Protein AF-0000000084743894 (afdb_homodimer)

InterPro domains:
  IPR006913 CENP-V/GFA domain [PF04828] (3-112)
  IPR006913 CENP-V/GFA domain [PS51891] (3-138)
  IPR011057 Mss4-like superfamily [SSF51316] (1-158)

Radius of gyration: 18.59 Å; Cα contacts (8 Å, |Δi|>4): 883; chains: 2; bounding box: 43×55×46 Å

Solvent-accessible surface area (backbone atoms only — not comparable to full-atom values): 16018 Å² total; per-residue (Å²): 74,81,38,37,29,37,37,72,80,55,55,34,28,32,36,28,37,20,44,30,55,54,68,35,48,36,32,16,33,63,65,38,13,23,35,26,2,20,56,37,19,20,24,53,25,42,27,37,35,90,50,53,38,70,75,33,41,67,88,40,56,40,72,28,64,47,62,73,33,69,90,73,65,35,67,41,73,41,34,36,30,22,31,73,69,57,24,8,46,41,33,32,39,29,75,95,48,60,67,35,28,29,34,27,53,39,13,43,70,47,90,48,56,68,71,56,62,62,67,25,38,39,25,22,50,74,46,42,59,78,50,39,76,79,75,62,84,66,30,43,76,31,57,43,81,72,99,63,51,71,63,54,50,20,56,76,64,74,52,51,41,126,74,80,39,38,30,35,36,73,80,54,56,34,29,32,36,29,37,20,42,31,56,53,68,36,48,36,34,17,32,60,65,38,14,22,34,27,1,21,54,36,19,21,24,53,25,44,27,37,34,90,51,54,39,73,75,33,40,67,87,40,55,41,71,27,64,47,61,73,34,70,89,73,66,35,66,40,74,40,35,36,30,22,31,73,69,57,23,6,45,41,33,31,39,28,74,94,46,59,68,37,28,29,36,28,53,40,13,43,70,48,89,48,56,67,71,57,62,62,68,25,38,38,24,23,51,74,47,43,59,78,50,38,75,78,76,63,84,65,31,43,76,32,57,42,81,71,97,62,50,71,60,54,49,20,55,76,67,75,51,50,42,124

pLDDT: mean 94.97, std 5.88, range [68.19, 98.88]

Secondary structure (DSSP, 8-state):
-EEEEE-SSSS-EEEEE-SB----EEE-SHHHHHHHBTTS-EEB-BEEGGG-EEEE-GGGEEEEEEEEETTTTEEEEEEEEEETTT--EEEEEEGGGTTEEEEBGGGB-SPPPP--GGG-EEE-GGG--TTSPPPPTTSEE-SS--S--HHHHHHHTT----/-EEEEE-SSSS-EEEEE-SB----EEE-SHHHHHHHBTTS-EEB-BEEGGG-EEEE-GGGEEEEEEEEETTTTEEEEEEEEEETTT--EEEEEEGGGTTEEEEBGGGB-SPPPP--GGG-EEE-GGG--TTSPPPPTTSEE-SS--S--HHHHHHHTT----

Organism: Rhizopus delemar (strain RA 99-880 / ATCC MYA-4621 / FGSC 9543 / NRRL 43880) (NCBI:txid246409)

Structure (mmCIF, N/CA/C/O backbone):
data_AF-0000000084743894-model_v1
#
loop_
_entity.id
_entity.type
_entity.pdbx_description
1 polymer 'CENP-V/GFA domain-containing protein'
#
loop_
_atom_site.group_PDB
_atom_site.id
_atom_site.type_symbol
_atom_site.label_atom_id
_atom_site.label_alt_id
_atom_site.label_comp_id
_atom_site.label_asym_id
_atom_site.label_entity_id
_atom_site.label_seq_id
_atom_site.pdbx_PDB_ins_code
_atom_site.Cartn_x
_atom_site.Cartn_y
_atom_site.Cartn_z
_atom_site.occupancy
_atom_site.B_iso_or_equiv
_atom_site.auth_seq_id
_atom_site.auth_comp_id
_atom_site.auth_asym_id
_atom_site.auth_atom_id
_atom_site.pdbx_PDB_model_num
ATOM 1 N N . MET A 1 1 ? 5.469 23.203 6.688 1 95.69 1 MET A N 1
ATOM 2 C CA . MET A 1 1 ? 6.141 22.781 5.465 1 95.69 1 MET A CA 1
ATOM 3 C C . MET A 1 1 ? 5.129 22.5 4.359 1 95.69 1 MET A C 1
ATOM 5 O O . MET A 1 1 ? 4.074 21.906 4.613 1 95.69 1 MET A O 1
ATOM 9 N N . GLU A 1 2 ? 5.398 23.078 3.211 1 98.19 2 GLU A N 1
ATOM 10 C CA . GLU A 1 2 ? 4.52 22.75 2.094 1 98.19 2 GLU A CA 1
ATOM 11 C C . GLU A 1 2 ? 4.859 21.375 1.508 1 98.19 2 GLU A C 1
ATOM 13 O O . GLU A 1 2 ? 6.016 21.109 1.181 1 98.19 2 GLU A O 1
ATOM 18 N N . LEU A 1 3 ? 3.844 20.531 1.43 1 98.5 3 LEU A N 1
ATOM 19 C CA . LEU A 1 3 ? 3.963 19.219 0.804 1 98.5 3 LEU A CA 1
ATOM 20 C C . LEU A 1 3 ? 3.33 19.219 -0.583 1 98.5 3 LEU A C 1
ATOM 22 O O . LEU A 1 3 ? 2.246 19.781 -0.775 1 98.5 3 LEU A O 1
ATOM 26 N N . LYS A 1 4 ? 4.078 18.703 -1.472 1 98.81 4 LYS A N 1
ATOM 27 C CA . LYS A 1 4 ? 3.539 18.406 -2.795 1 98.81 4 LYS A CA 1
ATOM 28 C C . LYS A 1 4 ? 3.34 16.891 -2.973 1 98.81 4 LYS A C 1
ATOM 30 O O . LYS A 1 4 ? 4.164 16.094 -2.521 1 98.81 4 LYS A O 1
ATOM 35 N N . GLY A 1 5 ? 2.176 16.562 -3.564 1 98.38 5 GLY A N 1
ATOM 36 C CA . GLY A 1 5 ? 1.88 15.156 -3.803 1 98.38 5 GLY A CA 1
ATOM 37 C C . GLY A 1 5 ? 1.201 14.906 -5.137 1 98.38 5 GLY A C 1
ATOM 38 O O . GLY A 1 5 ? 0.754 15.844 -5.797 1 98.38 5 GLY A O 1
ATOM 39 N N . SER A 1 6 ? 1.192 13.656 -5.535 1 98.25 6 SER A N 1
ATOM 40 C CA . SER A 1 6 ? 0.559 13.258 -6.785 1 98.25 6 SER A CA 1
ATOM 41 C C . SER A 1 6 ? 0.264 11.766 -6.805 1 98.25 6 SER A C 1
ATOM 43 O O . SER A 1 6 ? 0.847 11 -6.031 1 98.25 6 SER A O 1
ATOM 45 N N . CYS A 1 7 ? -0.751 11.43 -7.652 1 97.62 7 CYS A N 1
ATOM 46 C CA . CYS A 1 7 ? -0.934 10.016 -7.969 1 97.62 7 CYS A CA 1
ATOM 47 C C . CYS A 1 7 ? 0.148 9.523 -8.922 1 97.62 7 CYS A C 1
ATOM 49 O O . CYS A 1 7 ? 1.035 10.289 -9.305 1 97.62 7 CYS A O 1
ATOM 51 N N . HIS A 1 8 ? 0.179 8.273 -9.219 1 95.62 8 HIS A N 1
ATOM 52 C CA . HIS A 1 8 ? 1.265 7.75 -10.047 1 95.62 8 HIS A CA 1
ATOM 53 C C . HIS A 1 8 ? 1.174 8.273 -11.477 1 95.62 8 HIS A C 1
ATOM 55 O O . HIS A 1 8 ? 2.193 8.609 -12.086 1 95.62 8 HIS A O 1
ATOM 61 N N . CYS A 1 9 ? -0.031 8.289 -12.109 1 95.88 9 CYS A N 1
ATOM 62 C CA . CYS A 1 9 ? -0.185 8.727 -13.492 1 95.88 9 CYS A CA 1
ATOM 63 C C . CYS A 1 9 ? -0.025 10.242 -13.602 1 95.88 9 CYS A C 1
ATOM 65 O O . CYS A 1 9 ? 0.053 10.773 -14.711 1 95.88 9 CYS A O 1
ATOM 67 N N . GLU A 1 10 ? -0.077 10.914 -12.508 1 95.94 10 GLU A N 1
ATOM 68 C CA . GLU A 1 10 ? 0.196 12.336 -12.375 1 95.94 10 GLU A CA 1
ATOM 69 C C . GLU A 1 10 ? -0.969 13.172 -12.906 1 95.94 10 GLU A C 1
ATOM 71 O O . GLU A 1 10 ? -0.843 14.391 -13.07 1 95.94 10 GLU A O 1
ATOM 76 N N . LYS A 1 11 ? -2.057 12.523 -13.141 1 97.62 11 LYS A N 1
ATOM 77 C CA . LYS A 1 11 ? -3.242 13.289 -13.5 1 97.62 11 LYS A CA 1
ATOM 78 C C . LYS A 1 11 ? -3.762 14.102 -12.312 1 97.62 11 LYS A C 1
ATOM 80 O O . LYS A 1 11 ? -4.34 15.172 -12.492 1 97.62 11 LYS A O 1
ATOM 85 N N . VAL A 1 12 ? -3.615 13.617 -11.133 1 98.62 12 VAL A N 1
ATOM 86 C CA . VAL A 1 12 ? -3.996 14.352 -9.93 1 98.62 12 VAL A CA 1
ATOM 87 C C . VAL A 1 12 ? -2.744 14.812 -9.18 1 98.62 12 VAL A C 1
ATOM 89 O O . VAL A 1 12 ? -1.881 14 -8.852 1 98.62 12 VAL A O 1
ATOM 92 N N . THR A 1 13 ? -2.598 16.047 -9 1 98.81 13 THR A N 1
ATOM 93 C CA . THR A 1 13 ? -1.558 16.641 -8.172 1 98.81 13 THR A CA 1
ATOM 94 C C . THR A 1 13 ? -2.168 17.562 -7.117 1 98.81 13 THR A C 1
ATOM 96 O O . THR A 1 13 ? -3.258 18.109 -7.32 1 98.81 13 THR A O 1
ATOM 99 N N . PHE A 1 14 ? -1.473 17.672 -5.969 1 98.88 14 PHE A N 1
ATOM 100 C CA . PHE A 1 14 ? -1.99 18.531 -4.91 1 98.88 14 PHE A CA 1
ATOM 101 C C . PHE A 1 14 ? -0.854 19.109 -4.07 1 98.88 14 PHE A C 1
ATOM 103 O O . PHE A 1 14 ? 0.29 18.656 -4.18 1 98.88 14 PHE A O 1
ATOM 110 N N . LYS A 1 15 ? -1.133 20.094 -3.328 1 98.88 15 LYS A N 1
ATOM 111 C CA . LYS A 1 15 ? -0.253 20.641 -2.295 1 98.88 15 LYS A CA 1
ATOM 112 C C . LYS A 1 15 ? -1.018 20.891 -0.999 1 98.88 15 LYS A C 1
ATOM 114 O O . LYS A 1 15 ? -2.234 21.078 -1.019 1 98.88 15 LYS A O 1
ATOM 119 N N . VAL A 1 16 ? -0.323 20.875 0.087 1 98.88 16 VAL A N 1
ATOM 120 C CA . VAL A 1 16 ? -0.913 21.078 1.406 1 98.88 16 VAL A CA 1
ATOM 121 C C . VAL A 1 16 ? 0.174 21.469 2.404 1 98.88 16 VAL A C 1
ATOM 123 O O . VAL A 1 16 ? 1.318 21.016 2.293 1 98.88 16 VAL A O 1
ATOM 126 N N . VAL A 1 17 ? -0.181 22.281 3.332 1 98.88 17 VAL A N 1
ATOM 127 C CA . VAL A 1 17 ? 0.761 22.641 4.387 1 98.88 17 VAL A CA 1
ATOM 128 C C . VAL A 1 17 ? 0.614 21.688 5.562 1 98.88 17 VAL A C 1
ATOM 130 O O . VAL A 1 17 ? -0.503 21.359 5.973 1 98.88 17 VAL A O 1
ATOM 133 N N . SER A 1 18 ? 1.701 21.234 6.035 1 98.81 18 SER A N 1
ATOM 134 C CA . SER A 1 18 ? 1.711 20.312 7.164 1 98.81 18 SER A CA 1
ATOM 135 C C . SER A 1 18 ? 2.604 20.812 8.289 1 98.81 18 SER A C 1
ATOM 137 O O . SER A 1 18 ? 3.729 21.266 8.047 1 98.81 18 SER A O 1
ATOM 139 N N . ASN A 1 19 ? 2.094 20.781 9.5 1 98.62 19 ASN A N 1
ATOM 140 C CA . ASN A 1 19 ? 2.916 20.969 10.688 1 98.62 19 ASN A CA 1
ATOM 141 C C . ASN A 1 19 ? 3.447 19.641 11.219 1 98.62 19 ASN A C 1
ATOM 143 O O . ASN A 1 19 ? 4.305 19.625 12.109 1 98.62 19 ASN A O 1
ATOM 147 N N . THR A 1 20 ? 2.971 18.547 10.695 1 98.38 20 THR A N 1
ATOM 148 C CA . THR A 1 20 ? 3.268 17.219 11.203 1 98.38 20 THR A CA 1
ATOM 149 C C . THR A 1 20 ? 3.701 16.281 10.07 1 98.38 20 THR A C 1
ATOM 151 O O . THR A 1 20 ? 3.072 15.258 9.828 1 98.38 20 THR A O 1
ATOM 154 N N . PRO A 1 21 ? 4.816 16.578 9.414 1 98.31 21 PRO A N 1
ATOM 155 C CA . PRO A 1 21 ? 5.18 15.891 8.164 1 98.31 21 PRO A CA 1
ATOM 156 C C . PRO A 1 21 ? 5.895 14.57 8.414 1 98.31 21 PRO A C 1
ATOM 158 O O . PRO A 1 21 ? 6.16 13.82 7.465 1 98.31 21 PRO A O 1
ATOM 161 N N . ALA A 1 22 ? 6.238 14.188 9.664 1 98 22 ALA A N 1
ATOM 162 C CA . ALA A 1 22 ? 6.988 12.961 9.914 1 98 22 ALA A CA 1
ATOM 163 C C . ALA A 1 22 ? 6.094 11.734 9.789 1 98 22 ALA A C 1
ATOM 165 O O . ALA A 1 22 ? 5.082 11.625 10.484 1 98 22 ALA A O 1
ATOM 166 N N . PRO A 1 23 ? 6.398 10.812 8.953 1 97.31 23 PRO A N 1
ATOM 167 C CA . PRO A 1 23 ? 5.562 9.625 8.758 1 97.31 23 PRO A CA 1
ATOM 168 C C . PRO A 1 23 ? 5.852 8.523 9.773 1 97.31 23 PRO A C 1
ATOM 170 O O . PRO A 1 23 ? 6.352 7.457 9.414 1 97.31 23 PRO A O 1
ATOM 173 N N . PHE A 1 24 ? 5.402 8.68 11.016 1 97.06 24 PHE A N 1
ATOM 174 C CA . PHE A 1 24 ? 5.871 7.816 12.094 1 97.06 24 PHE A CA 1
ATOM 175 C C . PHE A 1 24 ? 4.863 6.707 12.375 1 97.06 24 PHE A C 1
ATOM 177 O O . PHE A 1 24 ? 5.199 5.699 13 1 97.06 24 PHE A O 1
ATOM 184 N N . MET A 1 25 ? 3.67 6.871 12 1 97.25 25 MET A N 1
ATOM 185 C CA . MET A 1 25 ? 2.621 5.969 12.461 1 97.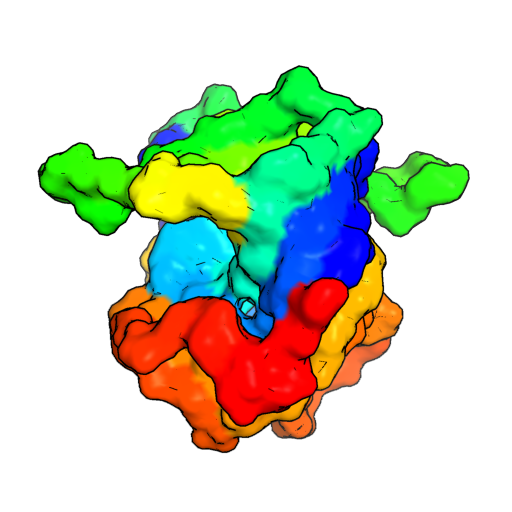25 25 MET A CA 1
ATOM 186 C C . MET A 1 25 ? 2.146 5.059 11.336 1 97.25 25 MET A C 1
ATOM 188 O O . MET A 1 25 ? 1.475 5.512 10.406 1 97.25 25 MET A O 1
ATOM 192 N N . HIS A 1 26 ? 2.463 3.752 11.438 1 96.62 26 HIS A N 1
ATOM 193 C CA . HIS A 1 26 ? 2.068 2.723 10.484 1 96.62 26 HIS A CA 1
ATOM 194 C C . HIS A 1 26 ? 0.793 2.016 10.938 1 96.62 26 HIS A C 1
ATOM 196 O O . HIS A 1 26 ? 0.761 1.403 12 1 96.62 26 HIS A O 1
AT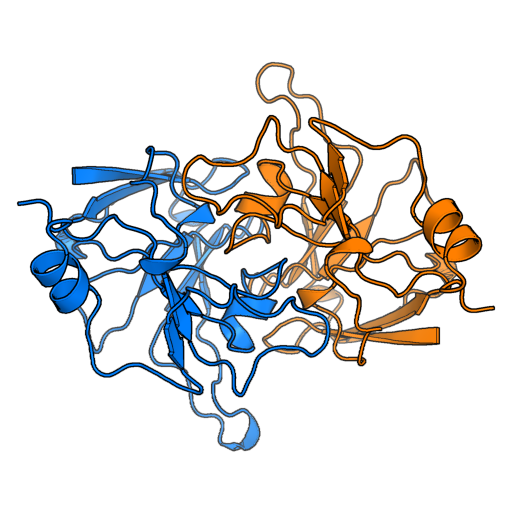OM 202 N N . CYS A 1 27 ? -0.234 2.059 10.141 1 96.75 27 CYS A N 1
ATOM 203 C CA . CYS A 1 27 ? -1.5 1.425 10.492 1 96.75 27 CYS A CA 1
ATOM 204 C C . CYS A 1 27 ? -1.677 0.108 9.742 1 96.75 27 CYS A C 1
ATOM 206 O O . CYS A 1 27 ? -1.67 0.083 8.516 1 96.75 27 CYS A O 1
ATOM 208 N N . TYR A 1 28 ? -1.953 -0.975 10.477 1 96.44 28 TYR A N 1
ATOM 209 C CA . TYR A 1 28 ? -2.006 -2.316 9.906 1 96.44 28 TYR A CA 1
ATOM 210 C C . TYR A 1 28 ? -3.445 -2.803 9.789 1 96.44 28 TYR A C 1
ATOM 212 O O . TYR A 1 28 ? -3.689 -3.98 9.516 1 96.44 28 TYR A O 1
ATOM 220 N N . CYS A 1 29 ? -4.438 -1.979 9.938 1 94.5 29 CYS A N 1
ATOM 221 C CA . CYS A 1 29 ? -5.816 -2.438 9.82 1 94.5 29 CYS A CA 1
ATOM 222 C C . CYS A 1 29 ? -6.105 -2.938 8.414 1 94.5 29 CYS A C 1
ATOM 224 O O . CYS A 1 29 ? -5.34 -2.676 7.484 1 94.5 29 CYS A O 1
ATOM 226 N N . SER A 1 30 ? -7.246 -3.641 8.258 1 93.06 30 SER A N 1
ATOM 227 C CA . SER A 1 30 ? -7.57 -4.254 6.969 1 93.06 30 SER A CA 1
ATOM 228 C C . SER A 1 30 ? -7.891 -3.197 5.918 1 93.06 30 SER A C 1
ATOM 230 O O . SER A 1 30 ? -7.613 -3.393 4.73 1 93.06 30 SER A O 1
ATOM 232 N N . ILE A 1 31 ? -8.414 -2.102 6.309 1 94.06 31 ILE A N 1
ATOM 233 C CA . ILE A 1 31 ? -8.742 -1.05 5.352 1 94.06 31 ILE A CA 1
ATOM 234 C C . ILE A 1 31 ? -7.461 -0.482 4.746 1 94.06 31 ILE A C 1
ATOM 236 O O . ILE A 1 31 ? -7.316 -0.427 3.523 1 94.06 31 ILE A O 1
ATOM 240 N N . CYS A 1 32 ? -6.504 -0.093 5.613 1 95.44 32 CYS A N 1
ATOM 241 C CA . CYS A 1 32 ? -5.242 0.471 5.148 1 95.44 32 CYS A CA 1
ATOM 242 C C . CYS A 1 32 ? -4.477 -0.535 4.297 1 95.44 32 CYS A C 1
ATOM 244 O O . CYS A 1 32 ? -3.92 -0.178 3.258 1 95.44 32 CYS A O 1
ATOM 246 N N . ARG A 1 33 ? -4.535 -1.735 4.738 1 95.12 33 ARG A N 1
ATOM 247 C CA . ARG A 1 33 ? -3.826 -2.773 3.998 1 95.12 33 ARG A CA 1
ATOM 248 C C . ARG A 1 33 ? -4.422 -2.959 2.605 1 95.12 33 ARG A C 1
ATOM 250 O O . ARG A 1 33 ? -3.697 -2.957 1.608 1 95.12 33 ARG A O 1
ATOM 257 N N . LYS A 1 34 ? -5.68 -3.039 2.465 1 94.88 34 LYS A N 1
ATOM 258 C CA . LYS A 1 34 ? -6.316 -3.361 1.19 1 94.88 34 LYS A CA 1
ATOM 259 C C . LYS A 1 34 ? -6.387 -2.135 0.286 1 94.88 34 LYS A C 1
ATOM 261 O O . LYS A 1 34 ? -6.32 -2.256 -0.939 1 94.88 34 LYS A O 1
ATOM 266 N N . CYS A 1 35 ? -6.52 -0.99 0.805 1 93.12 35 CYS A N 1
ATOM 267 C CA . CYS A 1 35 ? -6.676 0.202 -0.022 1 93.12 35 CYS A CA 1
ATOM 268 C C . CYS A 1 35 ? -5.316 0.763 -0.428 1 93.12 35 CYS A C 1
ATOM 270 O O . CYS A 1 35 ? -5.164 1.293 -1.53 1 93.12 35 CYS A O 1
ATOM 272 N N . GLN A 1 36 ? -4.336 0.671 0.447 1 88.75 36 GLN A N 1
ATOM 273 C CA . GLN A 1 36 ? -3.076 1.33 0.118 1 88.75 36 GLN A CA 1
ATOM 274 C C . GLN A 1 36 ? -1.891 0.583 0.721 1 88.75 36 GLN A C 1
ATOM 276 O O . GLN A 1 36 ? -0.752 1.05 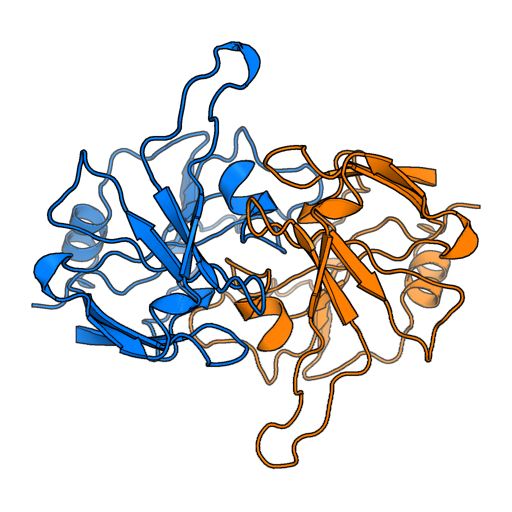0.646 1 88.75 36 GLN A O 1
ATOM 281 N N . GLY A 1 37 ? -2.047 -0.412 1.279 1 84.75 37 GLY A N 1
ATOM 282 C CA . GLY A 1 37 ? -0.979 -1.015 2.061 1 84.75 37 GLY A CA 1
ATOM 283 C C . GLY A 1 37 ? -0.466 -2.312 1.466 1 84.75 37 GLY A C 1
ATOM 284 O O . GLY A 1 37 ? -0.58 -3.373 2.084 1 84.75 37 GLY A O 1
ATOM 285 N N . GLY A 1 38 ? 0.208 -2.188 0.438 1 82.06 38 GLY A N 1
ATOM 286 C CA . GLY A 1 38 ? 0.636 -3.352 -0.321 1 82.06 38 GLY A CA 1
ATOM 287 C C . GLY A 1 38 ? 1.604 -4.238 0.441 1 82.06 38 GLY A C 1
ATOM 288 O O . GLY A 1 38 ? 1.677 -5.441 0.194 1 82.06 38 GLY A O 1
ATOM 289 N N . SER A 1 39 ? 2.334 -3.598 1.35 1 84.31 39 SER A N 1
ATOM 290 C CA . SER A 1 39 ? 3.236 -4.406 2.164 1 84.31 39 SER A CA 1
ATOM 291 C C . SER A 1 39 ? 2.713 -4.551 3.59 1 84.31 39 SER A C 1
ATOM 293 O O . SER A 1 39 ? 3.451 -4.957 4.488 1 84.31 39 SER A O 1
ATOM 295 N N . GLY A 1 40 ? 1.515 -4.203 3.771 1 92.44 40 GLY A N 1
ATOM 296 C CA . GLY A 1 40 ? 0.844 -4.602 5 1 92.44 40 GLY A CA 1
ATOM 297 C C . GLY A 1 40 ? 0.281 -3.43 5.781 1 92.44 40 GLY A C 1
ATOM 298 O O . GLY A 1 40 ? -0.564 -3.611 6.66 1 92.44 40 GLY A O 1
ATOM 299 N N . ALA A 1 41 ? 0.776 -2.268 5.504 1 95.94 41 ALA A N 1
ATOM 300 C CA . ALA A 1 41 ? 0.348 -1.101 6.27 1 95.94 41 ALA A CA 1
ATOM 301 C C . ALA A 1 41 ? 0.345 0.154 5.402 1 95.94 41 ALA A C 1
ATOM 303 O O . ALA A 1 41 ? 0.836 0.135 4.27 1 95.94 41 ALA A O 1
ATOM 304 N N . ALA A 1 42 ? -0.257 1.154 5.934 1 96.25 42 ALA A N 1
ATOM 305 C CA . ALA A 1 42 ? -0.196 2.482 5.332 1 96.25 42 ALA A CA 1
ATOM 306 C C . ALA A 1 42 ? 0.163 3.543 6.367 1 96.25 42 ALA A C 1
ATOM 308 O O . ALA A 1 42 ? 0.05 3.303 7.574 1 96.25 42 ALA A O 1
ATOM 309 N N . ILE A 1 43 ? 0.66 4.66 5.879 1 96.56 43 ILE A N 1
ATOM 310 C CA . ILE A 1 43 ? 1.061 5.773 6.734 1 96.56 43 ILE A CA 1
ATOM 311 C C . ILE A 1 43 ? 0.384 7.059 6.262 1 96.56 43 ILE A C 1
ATOM 313 O O . ILE A 1 43 ? 0.511 7.438 5.098 1 96.56 43 ILE A O 1
ATOM 317 N N . ASN A 1 44 ? -0.325 7.648 7.133 1 94.62 44 ASN A N 1
ATOM 318 C CA . ASN A 1 44 ? -0.847 8.984 6.859 1 94.62 44 ASN A CA 1
ATOM 319 C C . ASN A 1 44 ? -0.012 10.062 7.543 1 94.62 44 ASN A C 1
ATOM 321 O O . ASN A 1 44 ? 0.448 9.875 8.672 1 94.62 44 ASN A O 1
ATOM 325 N N . ILE A 1 45 ? 0.132 11.117 6.734 1 96.31 45 ILE A N 1
ATOM 326 C CA . ILE A 1 45 ? 0.587 12.367 7.332 1 96.31 45 ILE A CA 1
ATOM 327 C C . ILE A 1 45 ? -0.607 13.281 7.582 1 96.31 45 ILE A C 1
ATOM 329 O O . ILE A 1 45 ? -1.748 12.922 7.285 1 96.31 45 ILE A O 1
ATOM 333 N N . MET A 1 46 ? -0.364 14.32 8.336 1 98.31 46 MET A N 1
ATOM 334 C CA . MET A 1 46 ? -1.453 15.25 8.609 1 98.31 46 MET A CA 1
ATOM 335 C C . MET A 1 46 ? -1.161 16.625 8.008 1 98.31 46 MET A C 1
ATOM 337 O O . MET A 1 46 ? -0.022 17.094 8.039 1 98.31 46 MET A O 1
ATOM 341 N N . GLY A 1 47 ? -2.104 17.219 7.312 1 98.62 47 GLY A N 1
ATOM 342 C CA . GLY A 1 47 ? -2.043 18.562 6.781 1 98.62 47 GLY A CA 1
ATOM 343 C C . GLY A 1 47 ? -3.209 19.422 7.223 1 98.62 47 GLY A C 1
ATOM 344 O O . GLY A 1 47 ? -4.172 18.938 7.809 1 98.62 47 GLY A O 1
ATOM 345 N N . LEU A 1 48 ? -3.039 20.719 6.953 1 98.69 48 LEU A N 1
ATOM 346 C CA . LEU A 1 48 ? -4.121 21.656 7.242 1 98.69 48 LEU A CA 1
ATOM 347 C C . LEU A 1 48 ? -5.137 21.672 6.102 1 98.69 48 LEU A C 1
ATOM 349 O O . LEU A 1 48 ? -4.801 22.031 4.973 1 98.69 48 LEU A O 1
ATOM 353 N N . SER A 1 49 ? -6.402 21.328 6.48 1 98.38 49 SER A N 1
ATOM 354 C CA . SER A 1 49 ? -7.426 21.125 5.457 1 98.38 49 SER A CA 1
ATOM 355 C C . SER A 1 49 ? -7.625 22.391 4.621 1 98.38 49 SER A C 1
ATOM 357 O O . SER A 1 49 ? -7.82 22.312 3.406 1 98.38 49 SER A O 1
ATOM 359 N N . LYS A 1 50 ? -7.531 23.531 5.172 1 98.5 50 LYS A N 1
ATOM 360 C CA . LYS A 1 50 ? -7.801 24.797 4.492 1 98.5 50 LYS A CA 1
ATOM 361 C C . LYS A 1 50 ? -6.734 25.094 3.443 1 98.5 50 LYS A C 1
ATOM 363 O O . LYS A 1 50 ? -6.918 25.969 2.59 1 98.5 50 LYS A O 1
ATOM 368 N N . THR A 1 51 ? -5.621 24.422 3.562 1 98.81 51 THR A N 1
ATOM 369 C CA . THR A 1 51 ? -4.504 24.719 2.67 1 98.81 51 THR A CA 1
ATOM 370 C C . THR A 1 51 ? -4.438 23.688 1.535 1 98.81 51 THR A C 1
ATOM 372 O O . THR A 1 51 ? -3.633 23.828 0.614 1 98.81 51 THR A O 1
ATOM 375 N N . LEU A 1 52 ? -5.246 22.688 1.601 1 98.81 52 LEU A N 1
ATOM 376 C CA . LEU A 1 52 ? -5.23 21.688 0.542 1 98.81 52 LEU A CA 1
ATOM 377 C C . LEU A 1 52 ? -5.664 22.297 -0.789 1 98.81 52 LEU A C 1
ATOM 379 O O . LEU A 1 52 ? -6.723 22.922 -0.874 1 98.81 52 LEU A O 1
ATOM 383 N N . GLU A 1 53 ? -4.836 22.125 -1.727 1 98.81 53 GLU A N 1
ATOM 384 C CA . GLU A 1 53 ? -5.141 22.547 -3.094 1 98.81 53 GLU A CA 1
ATOM 385 C C . GLU A 1 53 ? -4.887 21.406 -4.082 1 98.81 53 GLU A C 1
ATOM 387 O O . GLU A 1 53 ? -3.756 20.938 -4.215 1 98.81 53 GLU A O 1
ATOM 392 N N . ILE A 1 54 ? -5.945 21 -4.75 1 98.81 54 ILE A N 1
ATOM 393 C CA . ILE A 1 54 ? -5.766 20.109 -5.887 1 98.81 54 ILE A CA 1
ATOM 394 C C . ILE A 1 54 ? -5.277 20.906 -7.094 1 98.81 54 ILE A C 1
ATOM 396 O O . ILE A 1 54 ? -6.051 21.641 -7.711 1 98.81 54 ILE A O 1
ATOM 400 N N . THR A 1 55 ? -4.043 20.719 -7.414 1 98.75 55 THR A N 1
ATOM 401 C CA . THR A 1 55 ? -3.424 21.578 -8.414 1 98.75 55 THR A CA 1
ATOM 402 C C . THR A 1 55 ? -3.73 21.078 -9.828 1 98.75 55 THR A C 1
ATOM 404 O O . THR A 1 55 ? -3.592 21.828 -10.797 1 98.75 55 THR A O 1
ATOM 407 N N . SER A 1 56 ? -4.07 19.828 -9.961 1 98.44 56 SER A N 1
ATOM 408 C CA . SER A 1 56 ? -4.527 19.281 -11.234 1 98.44 56 SER A CA 1
ATOM 409 C C . SER A 1 56 ? -5.418 18.062 -11.023 1 98.44 56 SER A C 1
ATOM 411 O O . SER A 1 56 ? -5.223 17.312 -10.07 1 98.44 56 SER A O 1
ATOM 413 N N . GLY A 1 57 ? -6.406 17.922 -11.867 1 98.44 57 GLY A N 1
ATOM 414 C CA . GLY A 1 57 ? -7.074 16.641 -12.055 1 98.44 57 GLY A CA 1
ATOM 415 C C . GLY A 1 57 ? -8.148 16.359 -11.023 1 98.44 57 GLY A C 1
ATOM 416 O O . GLY A 1 57 ? -8.383 15.211 -10.648 1 98.44 57 GLY A O 1
ATOM 417 N N . LYS A 1 58 ? -8.727 17.391 -10.492 1 98.19 58 LYS A N 1
ATOM 418 C CA . LYS A 1 58 ? -9.812 17.203 -9.531 1 98.19 58 LYS A CA 1
ATOM 419 C C . LYS A 1 58 ? -10.875 16.266 -10.078 1 98.19 58 LYS A C 1
ATOM 421 O O . LYS A 1 58 ? -11.484 15.5 -9.32 1 98.19 58 LYS A O 1
ATOM 426 N N . GLU A 1 59 ? -11.07 16.234 -11.367 1 98.31 59 GLU A N 1
ATOM 427 C CA . GLU A 1 59 ? -12.086 15.406 -12.008 1 98.31 59 GLU A CA 1
ATOM 428 C C . GLU A 1 59 ? -11.727 13.922 -11.93 1 98.31 59 GLU A C 1
ATOM 430 O O . GLU A 1 59 ? -12.57 13.062 -12.148 1 98.31 59 GLU A O 1
ATOM 435 N N . HIS A 1 60 ? -10.523 13.586 -11.625 1 98.5 60 HIS A N 1
ATOM 436 C CA . HIS A 1 60 ? -10.07 12.203 -11.562 1 98.5 60 HIS A CA 1
ATOM 437 C C . HIS A 1 60 ? -10.031 11.703 -10.117 1 98.5 60 HIS A C 1
ATOM 439 O O . HIS A 1 60 ? -9.625 10.57 -9.859 1 98.5 60 HIS A O 1
ATOM 445 N N . LEU A 1 61 ? -10.445 12.523 -9.195 1 98.5 61 LEU A N 1
ATOM 446 C CA . LEU A 1 61 ? -10.5 12.133 -7.793 1 98.5 61 LEU A CA 1
ATOM 447 C C . LEU A 1 61 ? -11.812 11.422 -7.477 1 98.5 61 LEU A C 1
ATOM 449 O O . LEU A 1 61 ? -12.883 11.883 -7.871 1 98.5 61 LEU A O 1
ATOM 453 N N . LYS A 1 62 ? -11.68 10.328 -6.832 1 98.06 62 LYS A N 1
ATOM 454 C CA . LYS A 1 62 ? -12.852 9.594 -6.367 1 98.06 62 LYS A CA 1
ATOM 455 C C . LYS A 1 62 ? -12.758 9.289 -4.875 1 98.06 62 LYS A C 1
ATOM 457 O O . LYS A 1 62 ? -11.68 8.945 -4.375 1 98.06 62 LYS A O 1
ATOM 462 N N . GLY A 1 63 ? -13.859 9.453 -4.191 1 97.75 63 GLY A N 1
ATOM 463 C CA . GLY A 1 63 ? -13.898 9.18 -2.762 1 97.75 63 GLY A CA 1
ATOM 464 C C . GLY A 1 63 ? -14.461 7.812 -2.43 1 97.75 63 GLY A C 1
ATOM 465 O O . GLY A 1 63 ? -15.359 7.32 -3.113 1 97.75 63 GLY A O 1
ATOM 466 N N . TYR A 1 64 ? -13.898 7.246 -1.412 1 97.19 64 TYR A N 1
ATOM 467 C CA . TYR A 1 64 ? -14.367 5.973 -0.878 1 97.19 64 TYR A CA 1
ATOM 468 C C . TYR A 1 64 ? -14.453 6.02 0.642 1 97.19 64 TYR A C 1
ATOM 470 O O . TYR A 1 64 ? -13.461 6.312 1.319 1 97.19 64 TYR A O 1
ATOM 478 N N . GLN A 1 65 ? -15.562 5.742 1.09 1 95.94 65 GLN A N 1
ATOM 479 C CA . GLN A 1 65 ? -15.766 5.629 2.529 1 95.94 65 GLN A CA 1
ATOM 480 C C . GLN A 1 65 ? -15.992 4.176 2.939 1 95.94 65 GLN A C 1
ATOM 482 O O . GLN A 1 65 ? -17.031 3.598 2.637 1 95.94 65 GLN A O 1
ATOM 487 N N . ALA A 1 66 ? -15.078 3.652 3.695 1 92.38 66 ALA A N 1
ATOM 488 C CA . ALA A 1 66 ? -15.062 2.223 3.994 1 92.38 66 ALA A CA 1
ATOM 489 C C . ALA A 1 66 ? -16.062 1.879 5.09 1 92.38 66 ALA A C 1
ATOM 491 O O . ALA A 1 66 ? -16.328 2.695 5.977 1 92.38 66 ALA A O 1
ATOM 492 N N . LEU A 1 67 ? -16.531 0.66 4.961 1 83.25 67 LEU A N 1
ATOM 493 C CA . LEU A 1 67 ? -17.312 0.081 6.059 1 83.25 67 LEU A CA 1
ATOM 494 C C . LEU A 1 67 ? -16.375 -0.54 7.102 1 83.25 67 LEU A C 1
ATOM 496 O O . LEU A 1 67 ? -15.562 -1.404 6.777 1 83.25 67 LEU A O 1
ATOM 500 N N . MET A 1 68 ? -16.375 -0.044 8.281 1 75.69 68 MET A N 1
ATOM 501 C CA . MET A 1 68 ? -15.523 -0.568 9.352 1 75.69 68 MET A CA 1
ATOM 502 C C . MET A 1 68 ? -16.078 -1.887 9.883 1 75.69 68 MET A C 1
ATOM 504 O O . MET A 1 68 ? -15.312 -2.76 10.305 1 75.69 68 MET A O 1
ATOM 508 N N . ASP A 1 69 ? -17.328 -1.963 9.938 1 75.38 69 ASP A N 1
ATOM 509 C CA . ASP A 1 69 ? -18.047 -3.166 10.328 1 75.38 69 ASP A CA 1
ATOM 510 C C . ASP A 1 69 ? -19.078 -3.555 9.273 1 75.38 69 ASP A C 1
ATOM 512 O O . ASP A 1 69 ? -20.172 -2.965 9.203 1 75.38 69 ASP A O 1
ATOM 516 N N . LYS A 1 70 ? -18.812 -4.48 8.586 1 69.06 70 LYS A N 1
ATOM 517 C CA . LYS A 1 70 ? -19.672 -4.875 7.477 1 69.06 70 LYS A CA 1
ATOM 518 C C . LYS A 1 70 ? -21 -5.426 7.977 1 69.06 70 LYS A C 1
ATOM 520 O O . LYS A 1 70 ? 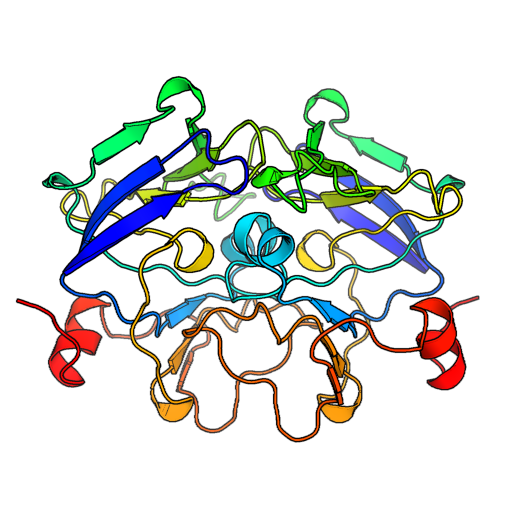-22.047 -5.16 7.391 1 69.06 70 LYS A O 1
ATOM 525 N N . GLU A 1 71 ? -20.844 -6.148 9.016 1 69.31 71 GLU A N 1
ATOM 526 C CA . GLU A 1 71 ? -22.078 -6.711 9.57 1 69.31 71 GLU A CA 1
ATOM 527 C C . GLU A 1 71 ? -23.016 -5.613 10.078 1 69.31 71 GLU A C 1
ATOM 529 O O . GLU A 1 71 ? -24.219 -5.668 9.852 1 69.31 71 GLU A O 1
ATOM 534 N N . LYS A 1 72 ? -22.453 -4.594 10.641 1 74.31 72 LYS A N 1
ATOM 535 C CA . LYS A 1 72 ? -23.266 -3.523 11.219 1 74.31 72 LYS A CA 1
ATOM 536 C C . LYS A 1 72 ? -23.391 -2.352 10.25 1 74.31 72 LYS A C 1
ATOM 538 O O . LYS A 1 72 ? -24.062 -1.364 10.555 1 74.31 72 LYS A O 1
ATOM 543 N N . LYS A 1 73 ? -22.906 -2.578 9.125 1 71.75 73 LYS A N 1
ATOM 544 C CA . LYS A 1 73 ? -22.953 -1.55 8.086 1 71.75 73 LYS A CA 1
ATOM 545 C C . LYS A 1 73 ? -22.5 -0.199 8.633 1 71.75 73 LYS A C 1
ATOM 547 O O . LYS A 1 73 ? -23.109 0.83 8.344 1 71.75 73 LYS A O 1
ATOM 552 N N . LYS A 1 74 ? -21.469 -0.236 9.57 1 76.62 74 LYS A N 1
ATOM 553 C CA . LYS A 1 74 ? -20.922 0.991 10.148 1 76.62 74 LYS A CA 1
ATOM 554 C C . LYS A 1 74 ? -19.828 1.573 9.258 1 76.62 74 LYS A C 1
ATOM 556 O O . LYS A 1 74 ? -18.859 0.885 8.922 1 76.62 74 LYS A O 1
ATOM 561 N N . LEU A 1 75 ? -20.031 2.805 8.867 1 81 75 LEU A N 1
ATOM 562 C CA . LEU A 1 75 ? -19.078 3.504 8.008 1 81 75 LEU A CA 1
ATOM 563 C C . LEU A 1 75 ? -17.906 4.031 8.812 1 81 75 LEU A C 1
ATOM 565 O O . LEU A 1 75 ? -18.062 4.453 9.961 1 81 75 LEU A O 1
ATOM 569 N N . ALA A 1 76 ? -16.766 3.877 8.164 1 83.69 76 ALA A N 1
ATOM 570 C CA . ALA A 1 76 ? -15.602 4.559 8.727 1 83.69 76 ALA A CA 1
ATOM 571 C C . ALA A 1 76 ? -15.766 6.074 8.656 1 83.69 76 ALA A C 1
ATOM 573 O O . ALA A 1 76 ? -16.531 6.586 7.836 1 83.69 76 ALA A O 1
ATOM 574 N N . GLY A 1 77 ? -15.156 6.738 9.562 1 81.25 77 GLY A N 1
ATOM 575 C CA . GLY A 1 77 ? -15.25 8.188 9.578 1 81.25 77 GLY A CA 1
ATOM 576 C C . GLY A 1 77 ? -14.57 8.844 8.391 1 81.25 77 GLY A C 1
ATOM 577 O O . GLY A 1 77 ? -15.039 9.875 7.898 1 81.25 77 GLY A O 1
ATOM 578 N N . ASN A 1 78 ? -13.523 8.266 7.926 1 90.94 78 ASN A N 1
ATOM 579 C CA . ASN A 1 78 ? -12.758 8.953 6.891 1 90.94 78 ASN A CA 1
ATOM 580 C C . ASN A 1 78 ? -13.203 8.539 5.492 1 90.94 78 ASN A C 1
ATOM 582 O O . ASN A 1 78 ? -13.625 7.395 5.285 1 90.94 78 ASN A O 1
ATOM 586 N N . ILE A 1 79 ? -13.281 9.531 4.664 1 96.69 79 ILE A N 1
ATOM 587 C CA . ILE A 1 79 ? -13.359 9.328 3.223 1 96.69 79 ILE A CA 1
ATOM 588 C C . ILE A 1 79 ? -11.961 9.32 2.621 1 96.69 79 ILE A C 1
ATOM 590 O O . ILE A 1 79 ? -11.164 10.234 2.863 1 96.69 79 ILE A O 1
ATOM 594 N N . ARG A 1 80 ? -11.688 8.266 1.926 1 97.12 80 ARG A N 1
ATOM 595 C CA . ARG A 1 80 ? -10.398 8.133 1.256 1 97.12 80 ARG A CA 1
ATOM 596 C C . ARG A 1 80 ? -10.5 8.523 -0.215 1 97.12 80 ARG A C 1
ATOM 598 O O . ARG A 1 80 ? -11.375 8.039 -0.932 1 97.12 80 ARG A O 1
ATOM 605 N N . TYR A 1 81 ? -9.617 9.375 -0.609 1 98.25 81 TYR A N 1
ATOM 606 C CA . TYR A 1 81 ? -9.641 9.852 -1.988 1 98.25 81 TYR A CA 1
ATOM 607 C C . TYR A 1 81 ? -8.508 9.242 -2.799 1 98.25 81 TYR A C 1
ATOM 609 O O . TYR A 1 81 ? -7.355 9.227 -2.355 1 98.25 81 TYR A O 1
ATOM 617 N N . PHE A 1 82 ? -8.875 8.75 -3.992 1 98.25 82 PHE A N 1
ATOM 618 C CA . PHE A 1 82 ? -7.898 8.109 -4.863 1 98.25 82 PHE A CA 1
ATOM 619 C C . PHE A 1 82 ? -8.117 8.516 -6.312 1 98.25 82 PHE A C 1
ATOM 621 O O . PHE A 1 82 ? -9.172 9.039 -6.664 1 98.25 82 PHE A O 1
ATOM 628 N N . CYS A 1 83 ? -7.078 8.414 -7.117 1 98.56 83 CYS A N 1
ATOM 629 C CA . CYS A 1 83 ? -7.168 8.688 -8.547 1 98.56 83 CYS A CA 1
ATOM 630 C C . CYS A 1 83 ? -7.922 7.574 -9.266 1 98.56 83 CYS A C 1
ATOM 632 O O . CYS A 1 83 ? -7.527 6.41 -9.203 1 98.56 83 CYS A O 1
ATOM 634 N N . ASN A 1 84 ? -8.906 7.902 -9.961 1 98 84 ASN A N 1
ATOM 635 C CA . ASN A 1 84 ? -9.719 6.887 -10.625 1 98 84 ASN A CA 1
ATOM 636 C C . ASN A 1 84 ? -9.086 6.422 -11.93 1 98 84 ASN A C 1
ATOM 638 O O . ASN A 1 84 ? -9.672 5.613 -12.656 1 98 84 ASN A O 1
ATOM 642 N N . GLU A 1 85 ? -7.93 6.926 -12.258 1 97.62 85 GLU A N 1
ATOM 643 C CA . GLU A 1 85 ? -7.203 6.504 -13.445 1 97.62 85 GLU A CA 1
ATOM 644 C C . GLU A 1 85 ? -6.152 5.453 -13.109 1 97.62 85 GLU A C 1
ATOM 646 O O . GLU A 1 85 ? -5.988 4.473 -13.844 1 97.62 85 GLU A O 1
ATOM 651 N N . CYS A 1 86 ? -5.461 5.664 -12.016 1 97.19 86 CYS A N 1
ATOM 652 C CA . CYS A 1 86 ? -4.359 4.75 -11.734 1 97.19 86 CYS A CA 1
ATOM 653 C C . CYS A 1 86 ? -4.559 4.047 -10.398 1 97.19 86 CYS A C 1
ATOM 655 O O . CYS A 1 86 ? -3.775 3.17 -10.031 1 97.19 86 CYS A O 1
ATOM 657 N N . GLY A 1 87 ? -5.516 4.438 -9.609 1 97.31 87 GLY A N 1
ATOM 658 C CA . GLY A 1 87 ? -5.859 3.742 -8.383 1 97.31 87 GLY A CA 1
ATOM 659 C C . GLY A 1 87 ? -5.039 4.199 -7.188 1 97.31 87 GLY A C 1
ATOM 660 O O . GLY A 1 87 ? -5.227 3.705 -6.074 1 97.31 87 GLY A O 1
ATOM 661 N N . SER A 1 88 ? -4.148 5.18 -7.348 1 97.56 88 SER A N 1
ATOM 662 C CA . SER A 1 88 ? -3.326 5.676 -6.25 1 97.56 88 SER A CA 1
ATOM 663 C C . SER A 1 88 ? -4.172 6.414 -5.219 1 97.56 88 SER A C 1
ATOM 665 O O . SER A 1 88 ? -4.914 7.336 -5.559 1 97.56 88 SER A O 1
ATOM 667 N N . HIS A 1 89 ? -4.094 5.973 -3.998 1 97.75 89 HIS A N 1
ATOM 668 C CA . HIS A 1 89 ? -4.703 6.738 -2.916 1 97.75 89 HIS A CA 1
ATOM 669 C C . HIS A 1 89 ? -3.877 7.973 -2.582 1 97.75 89 HIS A C 1
ATOM 671 O O . HIS A 1 89 ? -2.646 7.914 -2.557 1 97.75 89 HIS A O 1
ATOM 677 N N . LEU A 1 90 ? -4.57 9.047 -2.277 1 98.25 90 LEU A N 1
ATOM 678 C CA . LEU A 1 90 ? -3.871 10.32 -2.158 1 98.25 90 LEU A CA 1
ATOM 679 C C . LEU A 1 90 ? -4 10.883 -0.746 1 98.25 90 LEU A C 1
ATOM 681 O O . LEU A 1 90 ? -3.002 11.258 -0.13 1 98.25 90 LEU A O 1
ATOM 685 N N . TYR A 1 91 ? -5.211 11.008 -0.264 1 98 91 TYR A N 1
ATOM 686 C CA . TYR A 1 91 ? -5.426 11.531 1.08 1 98 91 TYR A CA 1
ATOM 687 C C . TYR A 1 91 ? -6.77 11.078 1.633 1 98 91 TYR A C 1
ATOM 689 O O . TYR A 1 91 ? -7.605 10.547 0.896 1 98 91 TYR A O 1
ATOM 697 N N . ALA A 1 92 ? -6.949 11.227 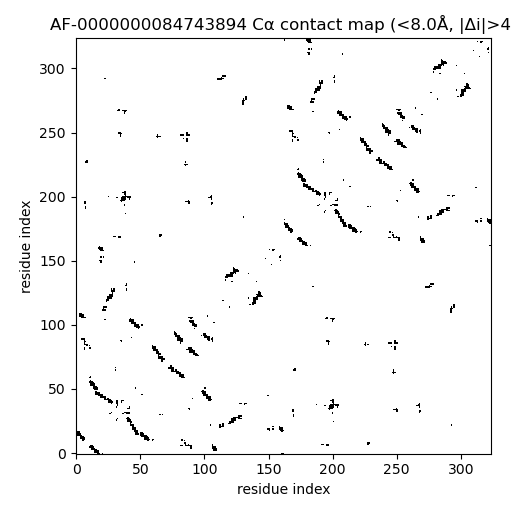2.902 1 97.56 92 ALA A N 1
ATOM 698 C CA . ALA A 1 92 ? -8.203 10.969 3.602 1 97.56 92 ALA A CA 1
ATOM 699 C C . ALA A 1 92 ? -8.719 12.219 4.305 1 97.56 92 ALA A C 1
ATOM 701 O O . ALA A 1 92 ? -7.945 13.141 4.586 1 97.56 92 ALA A O 1
ATOM 702 N N . TYR A 1 93 ? -9.961 12.227 4.457 1 97.69 93 TYR A N 1
ATOM 703 C CA . TYR A 1 93 ? -10.641 13.328 5.137 1 97.69 93 TYR A CA 1
ATOM 704 C C . TYR A 1 93 ? -11.758 12.805 6.031 1 97.69 93 TYR A C 1
ATOM 706 O O . TYR A 1 93 ? -12.5 11.898 5.648 1 97.69 93 TYR A O 1
ATOM 714 N N . ASP A 1 94 ? -11.75 13.266 7.223 1 96.12 94 ASP A N 1
ATOM 715 C CA . ASP A 1 94 ? -12.789 12.961 8.203 1 96.12 94 ASP A CA 1
ATOM 716 C C . ASP A 1 94 ? -13.469 14.234 8.695 1 96.12 94 ASP A C 1
ATOM 718 O O . ASP A 1 94 ? -12.82 15.109 9.273 1 96.12 94 ASP A O 1
ATOM 722 N N . GLU A 1 95 ? -14.766 14.281 8.523 1 94.5 95 GLU A N 1
ATOM 723 C CA . GLU A 1 95 ? -15.516 15.469 8.914 1 94.5 95 GLU A CA 1
ATOM 724 C C . GLU A 1 95 ? -15.375 15.75 10.406 1 94.5 95 GLU A C 1
ATOM 726 O O . GLU A 1 95 ? -15.422 16.906 10.828 1 94.5 95 GLU A O 1
ATOM 731 N N . GLN A 1 96 ? -15.219 14.719 11.234 1 94.5 96 GLN A N 1
ATOM 732 C CA . GLN A 1 96 ? -15.031 14.883 12.672 1 94.5 96 GLN A CA 1
ATOM 733 C C . GLN A 1 96 ? -13.789 15.719 12.969 1 94.5 96 GLN A C 1
ATOM 735 O O . GLN A 1 96 ? -13.727 16.391 14 1 94.5 96 GLN A O 1
ATOM 740 N N . TYR A 1 97 ? -12.828 15.664 12.07 1 95.62 97 TYR A N 1
ATOM 741 C CA . TYR A 1 97 ? -11.594 16.438 12.172 1 95.62 97 TYR A CA 1
ATOM 742 C C . TYR A 1 97 ? -11.445 17.375 10.984 1 95.62 97 TYR A C 1
ATOM 744 O O . TYR A 1 97 ? -10.453 17.312 10.25 1 95.62 97 TYR A O 1
ATOM 752 N N . LYS A 1 98 ? -12.352 18.266 10.828 1 96.56 98 LYS A N 1
ATOM 753 C CA . LYS A 1 98 ? -12.57 19.047 9.609 1 96.56 98 LYS A CA 1
ATOM 754 C C . LYS A 1 98 ? -11.398 19.984 9.336 1 96.56 98 LYS A C 1
ATOM 756 O O . LYS A 1 98 ? -11.203 20.422 8.203 1 96.56 98 LYS A O 1
ATOM 761 N N . ASP A 1 99 ? -10.602 20.328 10.352 1 98.12 99 ASP A N 1
ATOM 762 C CA . ASP A 1 99 ? -9.508 21.266 10.195 1 98.12 99 ASP A CA 1
ATOM 763 C C . ASP A 1 99 ? -8.281 20.578 9.594 1 98.12 99 ASP A C 1
ATOM 765 O O . ASP A 1 99 ? -7.316 21.25 9.203 1 98.12 99 ASP A O 1
ATOM 769 N N . TYR A 1 100 ? -8.391 19.25 9.461 1 98.25 100 TYR A N 1
ATOM 770 C CA . TYR A 1 100 ? -7.215 18.516 9.023 1 98.25 100 TYR A CA 1
ATOM 771 C C . TYR A 1 100 ? -7.551 17.609 7.836 1 98.25 100 TYR A C 1
ATOM 773 O O . TYR A 1 100 ? -8.719 17.312 7.594 1 98.25 100 TYR A O 1
ATOM 781 N N . VAL A 1 101 ? -6.539 17.328 7.047 1 98.5 101 VAL A N 1
ATOM 782 C CA . VAL A 1 101 ? -6.527 16.281 6.02 1 98.5 101 VAL A CA 1
ATOM 783 C C . VAL A 1 101 ? -5.348 15.344 6.242 1 98.5 101 VAL A C 1
ATOM 785 O O . VAL A 1 101 ? -4.383 15.703 6.926 1 98.5 101 VAL A O 1
ATOM 788 N N . TYR A 1 102 ? -5.457 14.18 5.703 1 97.94 102 TYR A N 1
ATOM 789 C CA . TYR A 1 102 ? -4.469 13.148 5.996 1 97.94 102 TYR A CA 1
ATOM 790 C C . TYR A 1 102 ? -3.916 12.539 4.715 1 97.94 102 TYR A C 1
ATOM 792 O O . TYR A 1 102 ? -4.352 11.461 4.293 1 97.94 102 TYR A O 1
ATOM 800 N N . PRO A 1 103 ? -2.916 13.211 4.129 1 98.06 103 PRO A N 1
ATOM 801 C CA . PRO A 1 103 ? -2.268 12.625 2.955 1 98.06 103 PRO A CA 1
ATOM 802 C C . PRO A 1 103 ? -1.534 11.32 3.271 1 98.06 103 PRO A C 1
ATOM 804 O O . PRO A 1 103 ? -0.94 11.188 4.348 1 98.06 103 PRO A O 1
ATOM 807 N N . TYR A 1 104 ? -1.679 10.414 2.355 1 97.38 104 TYR A N 1
ATOM 808 C CA . TYR A 1 104 ? -0.825 9.234 2.461 1 97.38 104 TYR A CA 1
ATOM 809 C C . TYR A 1 104 ? 0.63 9.586 2.176 1 97.38 104 TYR A C 1
ATOM 811 O O . TYR A 1 104 ? 0.924 10.312 1.22 1 97.38 104 TYR A O 1
ATOM 819 N N . ALA A 1 105 ? 1.524 9.039 2.977 1 97.44 105 ALA A N 1
ATOM 820 C CA . ALA A 1 105 ? 2.949 9.266 2.756 1 97.44 105 ALA A CA 1
ATOM 821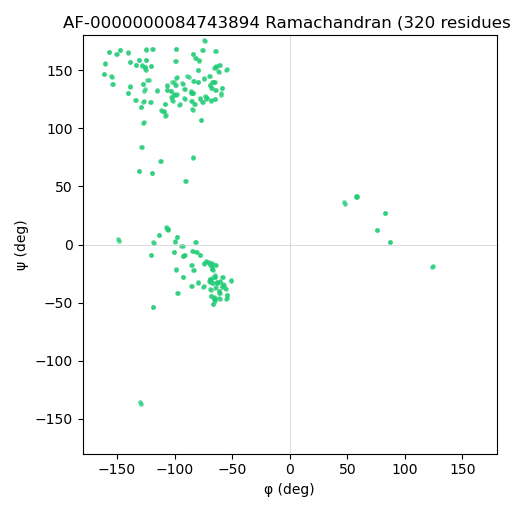 C C . ALA A 1 105 ? 3.367 8.828 1.357 1 97.44 105 ALA A C 1
ATOM 823 O O . ALA A 1 105 ? 4.191 9.477 0.713 1 97.44 105 ALA A O 1
ATOM 824 N N . SER A 1 106 ? 2.791 7.789 0.817 1 97 106 SER A N 1
ATOM 825 C CA . SER A 1 106 ? 3.15 7.207 -0.472 1 97 106 SER A CA 1
ATOM 826 C C . SER A 1 106 ? 2.814 8.156 -1.619 1 97 106 SER A C 1
ATOM 828 O O . SER A 1 106 ? 3.363 8.031 -2.715 1 97 106 SER A O 1
ATOM 830 N N . ALA A 1 107 ? 1.942 9.07 -1.386 1 97.12 107 ALA A N 1
ATOM 831 C CA . ALA A 1 107 ? 1.509 9.992 -2.436 1 97.12 107 ALA A CA 1
ATOM 832 C C . ALA A 1 107 ? 2.344 11.266 -2.428 1 97.12 107 ALA A C 1
ATOM 834 O O . ALA A 1 107 ? 2.24 12.086 -3.342 1 97.12 107 ALA A O 1
ATOM 835 N N . ILE A 1 108 ? 3.15 11.438 -1.414 1 97.81 108 ILE A N 1
ATOM 836 C CA . ILE A 1 108 ? 3.887 12.68 -1.249 1 97.81 108 ILE A CA 1
ATOM 837 C C . ILE A 1 108 ? 5.164 12.641 -2.086 1 97.81 108 ILE A C 1
ATOM 839 O O . ILE A 1 108 ? 5.906 11.656 -2.047 1 97.81 108 ILE A O 1
ATOM 843 N N . ASP A 1 109 ? 5.359 13.688 -2.84 1 97.44 109 ASP A N 1
ATOM 844 C CA . ASP A 1 109 ? 6.543 13.812 -3.686 1 97.44 109 ASP A CA 1
ATOM 845 C C . ASP A 1 109 ? 7.66 14.555 -2.963 1 97.44 109 ASP A C 1
ATOM 847 O O . ASP A 1 109 ? 8.836 14.375 -3.277 1 97.44 109 ASP A O 1
ATOM 851 N N . THR A 1 110 ? 7.297 15.438 -2.033 1 97.88 110 THR A N 1
ATOM 852 C CA . THR A 1 110 ? 8.266 16.156 -1.203 1 97.88 110 THR A CA 1
ATOM 853 C C . THR A 1 110 ? 8.977 15.188 -0.259 1 97.88 110 THR A C 1
ATOM 855 O O . THR A 1 110 ? 8.352 14.289 0.311 1 97.88 110 THR A O 1
ATOM 858 N N . ASN A 1 111 ? 10.352 15.414 -0.092 1 97.19 111 ASN A N 1
ATOM 859 C CA . ASN A 1 111 ? 11.062 14.594 0.883 1 97.19 111 ASN A CA 1
ATOM 860 C C . ASN A 1 111 ? 10.484 14.758 2.285 1 97.19 111 ASN A C 1
ATOM 862 O O . ASN A 1 111 ? 10.312 15.883 2.76 1 97.19 111 ASN A O 1
ATOM 866 N N . LEU A 1 112 ? 10.195 13.633 2.896 1 97.69 112 LEU A N 1
ATOM 867 C CA . LEU A 1 112 ? 9.695 13.633 4.266 1 97.69 112 LEU A CA 1
ATOM 868 C C . LEU A 1 112 ? 10.812 13.344 5.258 1 97.69 112 LEU A C 1
ATOM 870 O O . LEU A 1 112 ? 11.859 12.805 4.883 1 97.69 112 LEU A O 1
ATOM 874 N N . PRO A 1 113 ? 10.609 13.742 6.473 1 96.88 113 PRO A N 1
ATOM 875 C CA . PRO A 1 113 ? 11.633 13.438 7.477 1 96.88 113 PRO A CA 1
ATOM 876 C C . PRO A 1 113 ? 11.891 11.938 7.617 1 96.88 113 PRO A C 1
ATOM 878 O O . PRO A 1 113 ? 10.945 11.148 7.645 1 96.88 113 PRO A O 1
ATOM 881 N N . GLU A 1 114 ? 13.148 11.633 7.656 1 96.25 114 GLU A N 1
ATOM 882 C CA . GLU A 1 114 ? 13.531 10.25 7.926 1 96.25 114 GLU A CA 1
ATOM 883 C C . GLU A 1 114 ? 13.555 9.961 9.43 1 96.25 114 GLU A C 1
ATOM 885 O O . GLU A 1 114 ? 14 10.797 10.219 1 96.25 114 GLU A O 1
ATOM 890 N N . LEU A 1 115 ? 13.086 8.773 9.773 1 96.56 115 LEU A N 1
ATOM 891 C CA . LEU A 1 115 ? 12.977 8.43 11.188 1 96.56 115 LEU A CA 1
ATOM 892 C C . LEU A 1 115 ? 13.711 7.129 11.484 1 96.56 115 LEU A C 1
ATOM 894 O O . LEU A 1 115 ? 13.852 6.27 10.609 1 96.56 115 LEU A O 1
ATOM 898 N N . LYS A 1 116 ? 14.148 7.039 12.719 1 94.62 116 LYS A N 1
ATOM 899 C CA . LYS A 1 116 ? 14.664 5.766 13.211 1 94.62 116 LYS A CA 1
ATOM 900 C C . LYS A 1 116 ? 13.531 4.812 13.57 1 94.62 116 LYS A C 1
ATOM 902 O O . LYS A 1 116 ? 12.398 5.246 13.789 1 94.62 116 LYS A O 1
ATOM 907 N N . ALA A 1 117 ? 13.852 3.535 13.594 1 93.06 117 ALA A N 1
ATOM 908 C CA . ALA A 1 117 ? 12.867 2.512 13.93 1 93.06 117 ALA A CA 1
ATOM 909 C C . ALA A 1 117 ? 12.234 2.785 15.289 1 93.06 117 ALA A C 1
ATOM 911 O O . ALA A 1 117 ? 11.031 2.584 15.469 1 93.06 117 ALA A O 1
ATOM 912 N N . SER A 1 118 ? 13.055 3.271 16.219 1 95.12 118 SER A N 1
ATOM 913 C CA . SER A 1 118 ? 12.594 3.49 17.578 1 95.12 118 SER A CA 1
ATOM 914 C C . SER A 1 118 ? 11.562 4.613 17.641 1 95.12 118 SER A C 1
ATOM 916 O O . SER A 1 118 ? 10.82 4.73 18.625 1 95.12 118 SER A O 1
ATOM 918 N N . ASP A 1 119 ? 11.492 5.438 16.578 1 96.12 119 ASP A N 1
ATOM 919 C CA . ASP A 1 119 ? 10.586 6.582 16.547 1 96.12 119 ASP A CA 1
ATOM 920 C C . ASP A 1 119 ? 9.258 6.215 15.898 1 96.12 119 ASP A C 1
ATOM 922 O O . ASP A 1 119 ? 8.336 7.031 15.859 1 96.12 119 ASP A O 1
ATOM 926 N N . ARG A 1 120 ? 9.125 5.016 15.461 1 95.88 120 ARG A N 1
ATOM 927 C CA . ARG A 1 120 ? 7.949 4.641 14.68 1 95.88 120 ARG A CA 1
ATOM 928 C C . ARG A 1 120 ? 6.926 3.918 15.547 1 95.88 120 ARG A C 1
ATOM 930 O O . ARG A 1 120 ? 7.289 3.121 16.422 1 95.88 120 ARG A O 1
ATOM 937 N N . HIS A 1 121 ? 5.727 4.27 15.352 1 97.75 121 HIS A N 1
ATOM 938 C CA . HIS A 1 121 ? 4.586 3.59 15.953 1 97.75 121 HIS A CA 1
ATOM 939 C C . HIS A 1 121 ? 3.926 2.637 14.961 1 97.75 121 HIS A C 1
ATOM 941 O O . HIS A 1 121 ? 3.664 3.01 13.812 1 97.75 121 HIS A O 1
ATOM 947 N N . HIS A 1 122 ? 3.713 1.42 15.383 1 97.25 122 HIS A N 1
ATOM 948 C CA . HIS A 1 122 ? 2.967 0.419 14.633 1 97.25 122 HIS A CA 1
ATOM 949 C C . HIS A 1 122 ? 1.646 0.085 15.32 1 97.25 122 HIS A C 1
ATOM 951 O O . HIS A 1 12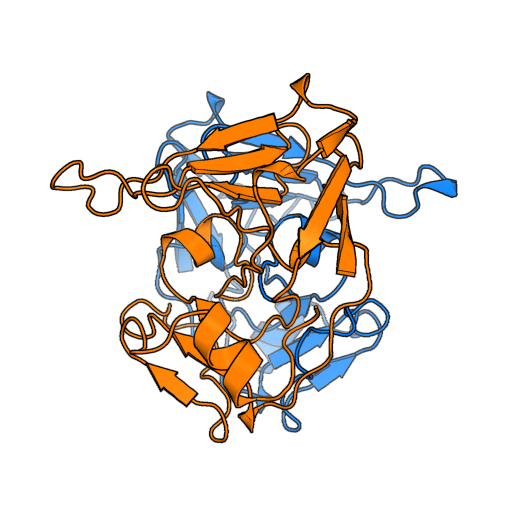2 ? 1.636 -0.45 16.422 1 97.25 122 HIS A O 1
ATOM 957 N N . ILE A 1 123 ? 0.583 0.435 14.594 1 97.56 123 ILE A N 1
ATOM 958 C CA . ILE A 1 123 ? -0.708 0.382 15.273 1 97.56 123 ILE A CA 1
ATOM 959 C C . ILE A 1 123 ? -1.629 -0.601 14.555 1 97.56 123 ILE A C 1
ATOM 961 O O . ILE A 1 123 ? -1.329 -1.042 13.445 1 97.56 123 ILE A O 1
ATOM 965 N N . MET A 1 124 ? -2.785 -0.924 15.258 1 96.88 124 MET A N 1
ATOM 966 C CA . MET A 1 124 ? -3.801 -1.839 14.75 1 96.88 124 MET A CA 1
ATOM 967 C C . MET A 1 124 ? -3.199 -3.207 14.445 1 96.88 124 MET A C 1
ATOM 969 O O . MET A 1 124 ? -3.533 -3.83 13.438 1 96.88 124 MET A O 1
ATOM 973 N N . LEU A 1 125 ? -2.33 -3.645 15.328 1 97.44 125 LEU A N 1
ATOM 974 C CA . LEU A 1 125 ? -1.643 -4.91 15.094 1 97.44 125 LEU A CA 1
ATOM 975 C C . LEU A 1 125 ? -2.58 -6.09 15.336 1 97.44 125 LEU A C 1
ATOM 977 O O . LEU A 1 125 ? -2.312 -7.203 14.875 1 97.44 125 LEU A O 1
ATOM 981 N N . SER A 1 126 ? -3.686 -5.84 16 1 96.56 126 SER A N 1
ATOM 982 C CA . SER A 1 126 ? -4.688 -6.883 16.188 1 96.56 126 SER A CA 1
ATOM 983 C C . SER A 1 126 ? -5.301 -7.301 14.852 1 96.56 126 SER A C 1
ATOM 985 O O . SER A 1 126 ? -5.895 -8.375 14.742 1 96.56 126 SER A O 1
ATOM 987 N N . SER A 1 127 ? -5.121 -6.457 13.836 1 94.19 127 SER A N 1
ATOM 988 C CA . SER A 1 127 ? -5.699 -6.723 12.523 1 94.19 127 SER A CA 1
ATOM 989 C C . SER A 1 127 ? -4.613 -6.984 11.484 1 94.19 127 SER A C 1
ATOM 991 O O . SER A 1 127 ? -4.898 -7.051 10.281 1 94.19 127 SER A O 1
ATOM 993 N N . LYS A 1 128 ? -3.4 -7.094 11.945 1 95.88 128 LYS A N 1
ATOM 994 C CA . LYS A 1 128 ? -2.293 -7.336 11.023 1 95.88 128 LYS A CA 1
ATOM 995 C C . LYS A 1 128 ? -2.436 -8.688 10.336 1 95.88 128 LYS A C 1
ATOM 997 O O . LYS A 1 128 ? -2.754 -9.688 10.984 1 95.88 128 LYS A O 1
ATOM 1002 N N . ALA A 1 129 ? -2.268 -8.727 9.016 1 95.56 129 ALA A N 1
ATOM 1003 C CA . ALA A 1 129 ? -2.297 -10 8.312 1 95.56 129 ALA A CA 1
ATOM 1004 C C . ALA A 1 129 ? -1.141 -10.898 8.75 1 95.56 129 ALA A C 1
ATOM 1006 O O . ALA A 1 129 ? -0.075 -10.406 9.133 1 95.56 129 ALA A O 1
ATOM 1007 N N . ASN A 1 130 ? -1.305 -12.18 8.648 1 95.38 130 ASN A N 1
ATOM 1008 C CA . ASN A 1 130 ? -0.334 -13.156 9.125 1 95.38 130 ASN A CA 1
ATOM 1009 C C . ASN A 1 130 ? 0.988 -13.047 8.375 1 95.38 130 ASN A C 1
ATOM 1011 O O . ASN A 1 130 ? 2.055 -13.266 8.953 1 95.38 130 ASN A O 1
ATOM 1015 N N . TRP A 1 131 ? 0.958 -12.695 7.117 1 95.44 131 TRP A N 1
ATOM 1016 C CA . TRP A 1 131 ? 2.133 -12.742 6.254 1 95.44 131 TRP A CA 1
ATOM 1017 C C . TRP A 1 131 ? 2.949 -11.461 6.383 1 95.44 131 TRP A C 1
ATOM 1019 O O . TRP A 1 131 ? 4.09 -11.391 5.914 1 95.44 131 TRP A O 1
ATOM 1029 N N . VAL A 1 132 ? 2.352 -10.414 6.918 1 94.5 132 VAL A N 1
ATOM 1030 C CA . VAL A 1 132 ? 3.047 -9.141 7.09 1 94.5 132 VAL A CA 1
ATOM 1031 C C . VAL A 1 132 ? 4.145 -9.297 8.141 1 94.5 132 VAL A C 1
ATOM 1033 O O . VAL A 1 132 ? 3.912 -9.836 9.219 1 94.5 132 VAL A O 1
ATOM 1036 N N . PRO A 1 133 ? 5.277 -8.766 7.805 1 90.38 133 PRO A N 1
ATOM 1037 C CA . PRO A 1 133 ? 6.355 -8.859 8.789 1 90.38 133 PRO A CA 1
ATOM 1038 C C . PRO A 1 133 ? 6.02 -8.141 10.102 1 90.38 133 PRO A C 1
ATOM 1040 O O . PRO A 1 133 ? 5.344 -7.113 10.086 1 90.38 133 PRO A O 1
ATOM 1043 N N . SER A 1 134 ? 6.59 -8.711 11.188 1 89.88 134 SER A N 1
ATOM 1044 C CA . SER A 1 134 ? 6.48 -8.023 12.461 1 89.88 134 SER A CA 1
ATOM 1045 C C . SER A 1 134 ? 7.309 -6.738 12.469 1 89.88 134 SER A C 1
ATOM 1047 O O . SER A 1 134 ? 8.391 -6.688 11.875 1 89.88 134 SER A O 1
ATOM 1049 N N . PRO A 1 135 ? 6.754 -5.738 13.172 1 92.19 135 PRO A N 1
ATOM 1050 C CA . PRO A 1 135 ? 7.566 -4.531 13.312 1 92.19 135 PRO A CA 1
ATOM 1051 C C . PRO A 1 135 ? 8.883 -4.785 14.047 1 92.19 135 PRO A C 1
ATOM 1053 O O . PRO A 1 135 ? 8.984 -5.754 14.805 1 92.19 135 PRO A O 1
ATOM 1056 N N . PRO A 1 136 ? 9.836 -3.939 13.75 1 90.06 136 PRO A N 1
ATOM 1057 C CA . PRO A 1 136 ? 11.086 -4.059 14.5 1 90.06 136 PRO A CA 1
ATOM 1058 C C . PRO A 1 136 ? 10.875 -3.988 16.016 1 90.06 136 PRO A C 1
ATOM 1060 O O . PRO A 1 136 ? 10.008 -3.256 16.484 1 90.06 136 PRO A O 1
ATOM 1063 N N . LEU A 1 137 ? 11.766 -4.68 16.719 1 89.25 137 LEU A N 1
ATOM 1064 C CA . LEU A 1 137 ? 11.641 -4.785 18.156 1 89.25 137 LEU A CA 1
ATOM 1065 C C . LEU A 1 137 ? 11.773 -3.416 18.812 1 89.25 137 LEU A C 1
ATOM 1067 O O . LEU A 1 137 ? 11.141 -3.154 19.844 1 89.25 137 LEU A O 1
ATOM 1071 N N . GLU A 1 138 ? 12.539 -2.561 18.25 1 92.75 138 GLU A N 1
ATOM 1072 C CA . GLU A 1 138 ? 12.805 -1.258 18.859 1 92.75 138 GLU A CA 1
ATOM 1073 C C . GLU A 1 138 ? 11.633 -0.303 18.641 1 92.75 138 GLU A C 1
ATOM 1075 O O . GLU A 1 138 ? 11.578 0.769 19.25 1 92.75 138 GLU A O 1
ATOM 1080 N N . SER A 1 139 ? 10.664 -0.679 17.812 1 94.88 139 SER A N 1
ATOM 1081 C CA . SER A 1 139 ? 9.539 0.195 17.516 1 94.88 139 SER A CA 1
ATOM 1082 C C . SER A 1 139 ? 8.477 0.132 18.609 1 94.88 139 SER A C 1
ATOM 1084 O O . SER A 1 139 ? 8.5 -0.769 19.453 1 94.88 139 SER A O 1
ATOM 1086 N N . LYS A 1 140 ? 7.621 1.136 18.672 1 96.88 140 LYS A N 1
ATOM 1087 C CA . LYS A 1 140 ? 6.449 1.116 19.531 1 96.88 140 LYS A CA 1
ATOM 1088 C C . LYS A 1 140 ? 5.277 0.412 18.859 1 96.88 140 LYS A C 1
ATOM 1090 O O . LYS A 1 140 ? 4.961 0.697 17.703 1 96.88 140 LYS A O 1
ATOM 1095 N N . THR A 1 141 ? 4.688 -0.531 19.625 1 97.81 141 THR A N 1
ATOM 1096 C CA . THR A 1 141 ? 3.639 -1.346 19.016 1 97.81 141 THR A CA 1
ATOM 1097 C C . THR A 1 141 ? 2.344 -1.244 19.828 1 97.81 141 THR A C 1
ATOM 1099 O O . THR A 1 141 ? 2.375 -1.173 21.047 1 97.81 141 THR A O 1
ATOM 1102 N N . PHE A 1 142 ? 1.222 -1.214 19.078 1 98.25 142 PHE A N 1
ATOM 1103 C CA . PHE A 1 142 ? -0.098 -1.109 19.688 1 98.25 142 PHE A CA 1
ATOM 1104 C C . PHE A 1 142 ? -1.092 -2.027 18.984 1 98.25 142 PHE A C 1
ATOM 1106 O O . PHE A 1 142 ? -1.146 -2.07 17.75 1 98.25 142 PHE A O 1
ATOM 1113 N N . ASP A 1 143 ? -1.917 -2.746 19.75 1 97.5 143 ASP A N 1
ATOM 1114 C CA . ASP A 1 143 ? -2.949 -3.592 19.156 1 97.5 143 ASP A CA 1
ATOM 1115 C C . ASP A 1 143 ? -4.051 -2.75 18.516 1 97.5 143 ASP A C 1
ATOM 1117 O O . ASP A 1 143 ? -4.707 -3.191 17.578 1 97.5 143 ASP A O 1
ATOM 1121 N N . GLU A 1 144 ? -4.234 -1.655 19.047 1 96.75 144 GLU A N 1
ATOM 1122 C CA . GLU A 1 144 ? -5.184 -0.672 18.516 1 96.75 144 GLU A CA 1
ATOM 1123 C C . GLU A 1 144 ? -4.531 0.699 18.375 1 96.75 144 GLU A C 1
ATOM 1125 O O . GLU A 1 144 ? -3.408 0.807 17.875 1 96.75 144 GLU A O 1
ATOM 1130 N N . TYR A 1 145 ? -5.176 1.782 18.766 1 95.81 145 TYR A N 1
ATOM 1131 C CA . TYR A 1 145 ? -4.621 3.127 18.656 1 95.81 145 TYR A CA 1
ATOM 1132 C C . TYR A 1 145 ? -3.834 3.49 19.906 1 95.81 145 TYR A C 1
ATOM 1134 O O . TYR A 1 145 ? -4.199 3.092 21.016 1 95.81 145 TYR A O 1
ATOM 1142 N N . PRO A 1 146 ? -2.783 4.23 19.703 1 95.88 146 PRO A N 1
ATOM 1143 C CA . PRO A 1 146 ? -2.107 4.781 20.875 1 95.88 146 PRO A CA 1
ATOM 1144 C C . PRO A 1 146 ? -2.861 5.961 21.484 1 95.88 146 PRO A C 1
ATOM 1146 O O . PRO A 1 146 ? -3.84 6.441 20.906 1 95.88 146 PRO A O 1
ATOM 1149 N N . ASP A 1 147 ? -2.352 6.25 22.703 1 91.69 147 ASP A N 1
ATOM 1150 C CA . ASP A 1 147 ? -2.906 7.434 23.359 1 91.69 147 ASP A CA 1
ATOM 1151 C C . ASP A 1 147 ? -2.104 8.688 23 1 91.69 147 ASP A C 1
ATOM 1153 O O . ASP A 1 147 ? -1.505 9.312 23.875 1 91.69 147 ASP A O 1
ATOM 1157 N N . CYS A 1 148 ? -1.925 8.977 21.859 1 94.25 148 CYS A N 1
ATOM 1158 C CA . CYS A 1 148 ? -1.239 10.164 21.359 1 94.25 148 CYS A CA 1
ATOM 1159 C C . CYS A 1 148 ? -1.743 10.539 19.969 1 94.25 148 CYS A C 1
ATOM 1161 O O . CYS A 1 148 ? -2.006 9.664 19.141 1 94.25 148 CYS A O 1
ATOM 1163 N N . SER A 1 149 ? -1.918 11.805 19.797 1 94.81 149 SER A N 1
ATOM 1164 C CA . SER A 1 149 ? -2.295 12.289 18.484 1 94.81 149 SER A CA 1
ATOM 1165 C C . SER A 1 149 ? -1.07 12.484 17.594 1 94.81 149 SER A C 1
ATOM 1167 O O . SER A 1 149 ? 0.062 12.484 18.078 1 94.81 149 SER A O 1
ATOM 1169 N N . LEU A 1 150 ? -1.298 12.602 16.344 1 96.94 150 LEU A N 1
ATOM 1170 C CA . LEU A 1 150 ? -0.211 12.93 15.43 1 96.94 150 LEU A CA 1
ATOM 1171 C C . LEU A 1 150 ? 0.505 14.203 15.867 1 96.94 150 LEU A C 1
ATOM 1173 O O . LEU A 1 150 ? 1.737 14.25 15.883 1 96.94 150 LEU A O 1
ATOM 1177 N N . GLU A 1 151 ? -0.286 15.164 16.234 1 96.44 151 GLU A N 1
ATOM 1178 C CA . GLU A 1 151 ? 0.282 16.438 16.656 1 96.44 151 GLU A CA 1
ATOM 1179 C C . GLU A 1 151 ? 1.091 16.297 17.938 1 96.44 151 GLU A C 1
ATOM 1181 O O . GLU A 1 151 ? 2.205 16.812 18.047 1 96.44 151 GLU A O 1
ATOM 1186 N N . ASP A 1 152 ? 0.497 15.609 18.906 1 97.06 152 ASP A N 1
ATOM 1187 C CA . ASP A 1 152 ? 1.178 15.406 20.188 1 97.06 152 ASP A CA 1
ATOM 1188 C C . ASP A 1 152 ? 2.545 14.758 19.984 1 97.06 152 ASP A C 1
ATOM 1190 O O . ASP A 1 152 ? 3.537 15.188 20.562 1 97.06 152 ASP A O 1
ATOM 1194 N N . TRP A 1 153 ? 2.576 13.758 19.203 1 97.75 153 TRP A N 1
ATOM 1195 C CA . TRP A 1 153 ? 3.832 13.055 18.953 1 97.75 153 TRP A CA 1
ATOM 1196 C C . TRP A 1 153 ? 4.863 13.984 18.328 1 97.75 153 TRP A C 1
ATOM 1198 O O . TRP A 1 153 ? 6.023 14.008 18.75 1 97.75 153 TRP A O 1
ATOM 1208 N N . HIS A 1 154 ? 4.484 14.734 17.328 1 98.25 154 HIS A N 1
ATOM 1209 C CA . HIS A 1 154 ? 5.41 15.625 16.625 1 98.25 154 HIS A CA 1
ATOM 1210 C C . HIS A 1 154 ? 5.992 16.672 17.562 1 98.25 154 HIS A C 1
ATOM 1212 O O . HIS A 1 154 ? 7.184 16.969 17.5 1 98.25 154 HIS A O 1
ATOM 1218 N N . LYS A 1 155 ? 5.184 17.219 18.406 1 97.88 155 LYS A N 1
ATOM 1219 C CA . LYS A 1 155 ? 5.648 18.203 19.375 1 97.88 155 LYS A CA 1
ATOM 1220 C C . LYS A 1 155 ? 6.605 17.578 20.375 1 97.88 155 LYS A C 1
ATOM 1222 O O . LYS A 1 155 ? 7.672 18.141 20.656 1 97.88 155 LYS A O 1
ATOM 1227 N N . LYS A 1 156 ? 6.25 16.453 20.891 1 97.06 156 LYS A N 1
ATOM 1228 C CA . LYS A 1 156 ? 7.039 15.781 21.906 1 97.06 156 LYS A CA 1
ATOM 1229 C C . LYS A 1 156 ? 8.391 15.336 21.359 1 97.06 156 LYS A C 1
ATOM 1231 O O . LYS A 1 156 ? 9.383 15.297 22.094 1 97.06 156 LYS A O 1
ATOM 1236 N N . ASN A 1 157 ? 8.445 15.078 20.062 1 97 157 ASN A N 1
ATOM 1237 C CA . ASN A 1 157 ? 9.664 14.531 19.469 1 97 157 ASN A CA 1
ATOM 1238 C C . ASN A 1 157 ? 10.406 15.57 18.641 1 97 157 ASN A C 1
ATOM 1240 O O . ASN A 1 157 ? 11.266 15.227 17.828 1 97 157 ASN A O 1
ATOM 1244 N N . ASN A 1 158 ? 10.078 16.812 18.766 1 96.44 158 ASN A N 1
ATOM 1245 C CA . ASN A 1 158 ? 10.719 17.953 18.109 1 96.44 158 ASN A CA 1
ATOM 1246 C C . ASN A 1 158 ? 10.672 17.812 16.594 1 96.44 158 ASN A C 1
ATOM 1248 O O . ASN A 1 158 ? 11.68 18.047 15.914 1 96.44 158 ASN A O 1
ATOM 1252 N N . LYS A 1 159 ? 9.531 17.359 16.047 1 96.81 159 LYS A N 1
ATOM 1253 C CA . LYS A 1 159 ? 9.328 17.188 14.617 1 96.81 159 LYS A CA 1
ATOM 1254 C C . LYS A 1 159 ? 8.195 18.078 14.109 1 96.81 159 LYS A C 1
ATOM 1256 O O . LYS A 1 159 ? 7.871 18.062 12.922 1 96.81 159 LYS A O 1
ATOM 1261 N N . TYR A 1 160 ? 7.629 18.859 15.07 1 97.75 160 TYR A N 1
ATOM 1262 C CA . TYR A 1 160 ? 6.57 19.797 14.695 1 97.75 160 TYR A CA 1
ATOM 1263 C C . TYR A 1 160 ? 7.133 20.984 13.914 1 97.75 160 TYR A C 1
ATOM 1265 O O . TYR A 1 160 ? 8.102 21.609 14.344 1 97.75 160 TYR A O 1
ATOM 1273 N N . VAL A 1 161 ? 6.562 21.266 12.719 1 96.5 161 VAL A N 1
ATOM 1274 C CA . VAL A 1 161 ? 7.004 22.375 11.891 1 96.5 161 VAL A CA 1
ATOM 1275 C C . VAL A 1 161 ? 6.035 23.547 12.031 1 96.5 161 VAL A C 1
ATOM 1277 O O . VAL A 1 161 ? 4.832 23.391 11.805 1 96.5 161 VAL A O 1
ATOM 1280 N N . GLU A 1 162 ? 6.523 24.719 12.406 1 90.88 162 GLU A N 1
ATOM 1281 C CA . GLU A 1 162 ? 5.707 25.906 12.641 1 90.88 162 GLU A CA 1
ATOM 1282 C C . GLU A 1 162 ? 5.277 26.547 11.328 1 90.88 162 GLU A C 1
ATOM 1284 O O . GLU A 1 162 ? 6.016 26.516 10.344 1 90.88 162 GLU A O 1
ATOM 1289 N N . MET B 1 1 ? -2.188 -24.391 -4.496 1 95.62 1 MET B N 1
ATOM 1290 C CA . MET B 1 1 ? -3.072 -23.828 -3.473 1 95.62 1 MET B CA 1
ATOM 1291 C C . MET B 1 1 ? -4.051 -22.828 -4.082 1 95.62 1 MET B C 1
ATOM 1293 O O . MET B 1 1 ? -3.67 -22.016 -4.918 1 95.62 1 MET B O 1
ATOM 1297 N N . GLU B 1 2 ? -5.312 -23.047 -3.781 1 98.25 2 GLU B N 1
ATOM 1298 C CA . GLU B 1 2 ? -6.277 -22.062 -4.246 1 98.25 2 GLU B CA 1
ATOM 1299 C C . GLU B 1 2 ? -6.266 -20.828 -3.357 1 98.25 2 GLU B C 1
ATOM 1301 O O . GLU B 1 2 ? -6.391 -20.922 -2.137 1 98.25 2 GLU B O 1
ATOM 1306 N N . LEU B 1 3 ? -6.078 -19.688 -3.986 1 98.56 3 LEU B N 1
ATOM 1307 C CA . LEU B 1 3 ? -6.141 -18.391 -3.309 1 98.56 3 LEU B CA 1
ATOM 1308 C C . LEU B 1 3 ? -7.457 -17.688 -3.607 1 98.56 3 LEU B C 1
ATOM 1310 O O . LEU B 1 3 ? -7.922 -17.688 -4.75 1 98.56 3 LEU B O 1
ATOM 1314 N N . LYS B 1 4 ? -8.023 -17.234 -2.576 1 98.81 4 LYS B N 1
ATOM 1315 C CA . LYS B 1 4 ? -9.156 -16.312 -2.695 1 98.81 4 LYS B CA 1
ATOM 1316 C C . LYS B 1 4 ? -8.758 -14.891 -2.338 1 98.81 4 LYS B C 1
ATOM 1318 O O . LYS B 1 4 ? -7.977 -14.672 -1.406 1 98.81 4 LYS B O 1
ATOM 1323 N N . GLY B 1 5 ? -9.242 -13.953 -3.166 1 98.38 5 GLY B N 1
ATOM 1324 C CA . GLY B 1 5 ? -8.945 -12.555 -2.914 1 98.38 5 GLY B CA 1
ATOM 1325 C C . GLY B 1 5 ? -10.117 -11.633 -3.176 1 98.38 5 GLY B C 1
ATOM 1326 O O . GLY B 1 5 ? -11.117 -12.055 -3.766 1 98.38 5 GLY B O 1
ATOM 1327 N N . SER B 1 6 ? -10.008 -10.422 -2.689 1 98.25 6 SER B N 1
ATOM 1328 C CA . SER B 1 6 ? -11.047 -9.414 -2.875 1 98.25 6 SER B CA 1
ATOM 1329 C C . SER B 1 6 ? -10.508 -8.016 -2.643 1 98.25 6 SER B C 1
ATOM 1331 O O . SER B 1 6 ? -9.461 -7.84 -2.012 1 98.25 6 SER B O 1
ATOM 1333 N N . CYS B 1 7 ? -11.219 -7.051 -3.277 1 97.62 7 CYS B N 1
ATOM 1334 C CA . CYS B 1 7 ? -10.969 -5.66 -2.906 1 97.62 7 CYS B CA 1
ATOM 1335 C C . CYS B 1 7 ? -11.586 -5.34 -1.551 1 97.62 7 CYS B C 1
ATOM 1337 O O . CYS B 1 7 ? -12.188 -6.211 -0.913 1 97.62 7 CYS B O 1
ATOM 1339 N N . HIS B 1 8 ? -11.375 -4.164 -1.043 1 95.69 8 HIS B N 1
ATOM 1340 C CA . HIS B 1 8 ? -11.859 -3.859 0.298 1 95.69 8 HIS B CA 1
ATOM 1341 C C . HIS B 1 8 ? -13.383 -3.801 0.331 1 95.69 8 HIS B C 1
ATOM 1343 O O . HIS B 1 8 ? -14.008 -4.281 1.281 1 95.69 8 HIS B O 1
ATOM 1349 N N . CYS B 1 9 ? -14.055 -3.139 -0.656 1 95.94 9 CYS B N 1
ATOM 1350 C CA . CYS B 1 9 ? -15.508 -2.996 -0.66 1 95.94 9 CYS B CA 1
ATOM 1351 C C . CYS B 1 9 ? -16.188 -4.32 -0.991 1 95.94 9 CYS B C 1
ATOM 1353 O O . CYS B 1 9 ? -17.406 -4.449 -0.866 1 95.94 9 CYS B O 1
ATOM 1355 N N . GLU B 1 10 ? -15.445 -5.25 -1.49 1 96 10 GLU B N 1
ATOM 1356 C CA . GLU B 1 10 ? -15.852 -6.629 -1.741 1 96 10 GLU B CA 1
ATOM 1357 C C . GLU B 1 10 ? -16.734 -6.723 -2.982 1 96 10 GLU B C 1
ATOM 1359 O O . GLU B 1 10 ? -17.359 -7.762 -3.234 1 96 10 GLU B O 1
ATOM 1364 N N . LYS B 1 11 ? -16.766 -5.66 -3.719 1 97.62 11 LYS B N 1
ATOM 1365 C CA . LYS B 1 11 ? -17.484 -5.742 -4.988 1 97.62 11 LYS B CA 1
ATOM 1366 C C . LYS B 1 11 ? -16.734 -6.625 -5.984 1 97.62 11 LYS B C 1
ATOM 1368 O O . LYS B 1 11 ? -17.344 -7.258 -6.844 1 97.62 11 LYS B O 1
ATOM 1373 N N . VAL B 1 12 ? -15.453 -6.668 -5.93 1 98.62 12 VAL B N 1
ATOM 1374 C CA . VAL B 1 12 ? -14.656 -7.551 -6.773 1 98.62 12 VAL B CA 1
ATOM 1375 C C . VAL B 1 12 ? -14.062 -8.68 -5.934 1 98.62 12 VAL B C 1
ATOM 1377 O O . VAL B 1 12 ? -13.383 -8.422 -4.934 1 98.62 12 VAL B O 1
ATOM 1380 N N . THR B 1 13 ? -14.359 -9.859 -6.254 1 98.81 13 THR B N 1
ATOM 1381 C CA . THR B 1 13 ? -13.75 -11.055 -5.672 1 98.81 13 THR B CA 1
ATOM 1382 C C . THR B 1 13 ? -13.18 -11.953 -6.762 1 98.81 13 THR B C 1
ATOM 1384 O O . THR B 1 13 ? -13.648 -11.93 -7.902 1 98.81 13 THR B O 1
ATOM 1387 N N . PHE B 1 14 ? -12.125 -12.703 -6.387 1 98.88 14 PHE B N 1
ATOM 1388 C CA . PHE B 1 14 ? -11.516 -13.594 -7.371 1 98.88 14 PHE B CA 1
ATOM 1389 C C . PHE B 1 14 ? -10.891 -14.805 -6.691 1 98.88 14 PHE B C 1
ATOM 1391 O O . PHE B 1 14 ? -10.742 -14.828 -5.469 1 98.88 14 PHE B O 1
ATOM 1398 N N . LYS B 1 15 ? -10.609 -15.797 -7.441 1 98.88 15 LYS B N 1
ATOM 1399 C CA . LYS B 1 15 ? -9.82 -16.953 -7.027 1 98.88 15 LYS B CA 1
ATOM 1400 C C . LYS B 1 15 ? -8.773 -17.297 -8.086 1 98.88 15 LYS B C 1
ATOM 1402 O O . LYS B 1 15 ? -8.945 -17 -9.266 1 98.88 15 LYS B O 1
ATOM 1407 N N . VAL B 1 16 ? -7.727 -17.922 -7.664 1 98.88 16 VAL B N 1
ATOM 1408 C CA . VAL B 1 16 ? -6.629 -18.312 -8.547 1 98.88 16 VAL B CA 1
ATOM 1409 C C . VAL B 1 16 ? -5.793 -19.406 -7.883 1 98.88 16 VAL B C 1
ATOM 1411 O O . VAL B 1 16 ? -5.652 -19.422 -6.66 1 98.88 16 VAL B O 1
ATOM 1414 N N . VAL B 1 17 ? -5.277 -20.266 -8.672 1 98.88 17 VAL B N 1
ATOM 1415 C CA . VAL B 1 17 ? -4.387 -21.297 -8.148 1 98.88 17 VAL B CA 1
ATOM 1416 C C . VAL B 1 17 ? -2.941 -20.812 -8.203 1 98.88 17 VAL B C 1
ATOM 1418 O O . VAL B 1 17 ? -2.512 -20.25 -9.211 1 98.88 17 VAL B O 1
ATOM 1421 N N . SER B 1 18 ? -2.264 -21 -7.156 1 98.81 18 SER B N 1
ATOM 1422 C CA . SER B 1 18 ? -0.867 -20.578 -7.07 1 98.81 18 SER B CA 1
ATOM 1423 C C . SER B 1 18 ? 0.032 -21.75 -6.66 1 98.81 18 SER B C 1
ATOM 1425 O O . SER B 1 18 ? -0.294 -22.5 -5.734 1 98.81 18 SER B O 1
ATOM 1427 N N . ASN B 1 19 ? 1.137 -21.906 -7.359 1 98.62 19 ASN B N 1
ATOM 1428 C CA . ASN B 1 19 ? 2.213 -22.781 -6.914 1 98.62 19 ASN B CA 1
ATOM 1429 C C . ASN B 1 19 ? 3.252 -22.031 -6.094 1 98.62 19 ASN B C 1
ATOM 1431 O O . ASN B 1 19 ? 4.133 -22.641 -5.484 1 98.62 19 ASN B O 1
ATOM 1435 N N . THR B 1 20 ? 3.16 -20.734 -6.051 1 98.44 20 THR B N 1
ATOM 1436 C CA . THR B 1 20 ? 4.16 -19.859 -5.441 1 98.44 20 THR B CA 1
ATOM 1437 C C . THR B 1 20 ? 3.506 -18.859 -4.496 1 98.44 20 THR B C 1
ATOM 1439 O O . THR B 1 20 ? 3.646 -17.656 -4.672 1 98.44 20 THR B O 1
ATOM 1442 N N . PRO B 1 21 ? 2.871 -19.328 -3.436 1 98.38 21 PRO B N 1
ATOM 1443 C CA . PRO B 1 21 ? 2.014 -18.469 -2.619 1 98.38 21 PRO B CA 1
ATOM 1444 C C . PRO B 1 21 ? 2.795 -17.688 -1.561 1 98.38 21 PRO B C 1
ATOM 1446 O O . PRO B 1 21 ? 2.229 -16.844 -0.871 1 98.38 21 PRO B O 1
ATOM 1449 N N . ALA B 1 22 ? 4.113 -17.906 -1.373 1 98.06 22 ALA B N 1
ATOM 1450 C CA . ALA B 1 22 ? 4.871 -17.219 -0.326 1 98.06 22 ALA B CA 1
ATOM 1451 C C . ALA B 1 22 ? 5.156 -15.773 -0.709 1 98.06 22 ALA B C 1
ATOM 1453 O O . ALA B 1 22 ? 5.762 -15.516 -1.75 1 98.06 22 ALA B O 1
ATOM 1454 N N . PRO B 1 23 ? 4.758 -14.82 0.054 1 97.38 23 PRO B N 1
ATOM 1455 C CA . PRO B 1 23 ? 4.977 -13.414 -0.276 1 97.38 23 PRO B CA 1
ATOM 1456 C C . PRO B 1 23 ? 6.359 -12.914 0.136 1 97.38 23 PRO B C 1
ATOM 1458 O O . PRO B 1 23 ? 6.473 -12.055 1.013 1 97.38 23 PRO B O 1
ATOM 1461 N N . PHE B 1 24 ? 7.406 -13.289 -0.577 1 97.12 24 PHE B N 1
ATOM 1462 C CA . PHE B 1 24 ? 8.766 -13.086 -0.082 1 97.12 24 PHE B CA 1
ATOM 1463 C C . PHE B 1 24 ? 9.383 -11.836 -0.697 1 97.12 24 PHE B C 1
ATOM 1465 O O . PHE B 1 24 ? 10.367 -11.305 -0.172 1 97.12 24 PHE B O 1
ATOM 1472 N N . MET B 1 25 ? 8.898 -11.406 -1.779 1 97.25 25 MET B N 1
ATOM 1473 C CA . MET B 1 25 ? 9.602 -10.375 -2.543 1 97.25 25 MET B CA 1
ATOM 1474 C C . MET B 1 25 ? 8.883 -9.039 -2.432 1 97.25 25 MET B C 1
ATOM 1476 O O . MET B 1 25 ? 7.797 -8.859 -2.988 1 97.25 25 MET B O 1
ATOM 1480 N N . HIS B 1 26 ? 9.508 -8.07 -1.738 1 96.69 26 HIS B N 1
ATOM 1481 C CA . HIS B 1 26 ? 9.008 -6.715 -1.548 1 96.69 26 HIS B CA 1
ATOM 1482 C C . HIS B 1 26 ? 9.602 -5.758 -2.57 1 96.69 26 HIS B C 1
ATOM 1484 O O . HIS B 1 26 ? 10.82 -5.57 -2.613 1 96.69 26 HIS B O 1
ATOM 1490 N N . CYS B 1 27 ? 8.789 -5.129 -3.367 1 96.75 27 CYS B N 1
ATOM 1491 C CA . CYS B 1 27 ? 9.273 -4.211 -4.391 1 96.75 27 CYS B CA 1
ATOM 1492 C C . CYS B 1 27 ? 9.086 -2.762 -3.957 1 96.75 27 CYS B C 1
ATOM 1494 O O . CYS B 1 27 ? 7.965 -2.332 -3.688 1 96.75 27 CYS B O 1
ATOM 1496 N N . TYR B 1 28 ? 10.164 -1.975 -3.994 1 96.44 28 TYR B N 1
ATOM 1497 C CA . TYR B 1 28 ? 10.156 -0.612 -3.473 1 96.44 28 TYR B CA 1
ATOM 1498 C C . TYR B 1 28 ? 10.141 0.405 -4.609 1 96.44 28 TYR B C 1
ATOM 1500 O O . TYR B 1 28 ? 10.336 1.602 -4.379 1 96.44 28 TYR B O 1
ATOM 1508 N N . CYS B 1 29 ? 9.883 0.035 -5.832 1 94.5 29 CYS B N 1
ATOM 1509 C CA . CYS B 1 29 ? 9.867 1.004 -6.922 1 94.5 29 CYS B CA 1
ATOM 1510 C C . CYS B 1 29 ? 8.742 2.018 -6.73 1 94.5 29 CYS B C 1
ATOM 1512 O O . CYS B 1 29 ? 7.836 1.802 -5.922 1 94.5 29 CYS B O 1
ATOM 1514 N N . SER B 1 30 ? 8.805 3.107 -7.5 1 93.06 30 SER B N 1
ATOM 1515 C CA . SER B 1 30 ? 7.836 4.188 -7.328 1 93.06 30 SER B CA 1
ATOM 1516 C C . SER B 1 30 ? 6.441 3.754 -7.762 1 93.06 30 SER B C 1
ATOM 1518 O O . SER B 1 30 ? 5.441 4.207 -7.203 1 93.06 30 SER B O 1
ATOM 1520 N N . ILE B 1 31 ? 6.344 2.889 -8.695 1 94.12 31 ILE B N 1
ATOM 1521 C CA . ILE B 1 31 ? 5.035 2.432 -9.156 1 94.12 31 ILE B CA 1
ATOM 1522 C C . ILE B 1 31 ? 4.34 1.648 -8.047 1 94.12 31 ILE B C 1
ATOM 1524 O O . ILE B 1 31 ? 3.203 1.955 -7.68 1 94.12 31 ILE B O 1
ATOM 1528 N N . CYS B 1 32 ? 5.055 0.661 -7.477 1 95.44 32 CYS B N 1
ATOM 1529 C CA . CYS B 1 32 ? 4.488 -0.158 -6.41 1 95.44 32 CYS B CA 1
ATOM 1530 C C . CYS B 1 32 ? 4.141 0.693 -5.195 1 95.44 32 CYS B C 1
ATOM 1532 O O . CYS B 1 32 ? 3.08 0.521 -4.594 1 95.44 32 CYS B O 1
ATOM 1534 N N . ARG B 1 33 ? 5.004 1.6 -4.934 1 95.19 33 ARG B N 1
ATOM 1535 C CA . ARG B 1 33 ? 4.77 2.461 -3.779 1 95.19 33 ARG B CA 1
ATOM 1536 C C . ARG B 1 33 ? 3.525 3.32 -3.979 1 95.19 33 ARG B C 1
ATOM 1538 O O . ARG B 1 33 ? 2.652 3.369 -3.109 1 95.19 33 ARG B O 1
ATOM 1545 N N . LYS B 1 34 ? 3.357 3.928 -5.074 1 94.94 34 LYS B N 1
ATOM 1546 C CA . LYS B 1 34 ? 2.271 4.879 -5.285 1 94.94 34 LYS B CA 1
ATOM 1547 C C . LYS B 1 34 ? 0.957 4.16 -5.574 1 94.94 34 LYS B C 1
ATOM 1549 O O . LYS B 1 34 ? -0.115 4.648 -5.207 1 94.94 34 LYS B O 1
ATOM 1554 N N . CYS B 1 35 ? 0.974 3.072 -6.199 1 93.31 35 CYS B N 1
ATOM 1555 C CA . CYS B 1 35 ? -0.26 2.389 -6.57 1 93.31 35 CYS B CA 1
ATOM 1556 C C . CYS B 1 35 ? -0.77 1.523 -5.426 1 93.31 35 CYS B C 1
ATOM 1558 O O . CYS B 1 35 ? -1.979 1.402 -5.223 1 93.31 35 CYS B O 1
ATOM 1560 N N . GLN B 1 36 ? 0.132 0.926 -4.676 1 89 36 GLN B N 1
ATOM 1561 C CA . GLN B 1 36 ? -0.358 -0.017 -3.676 1 89 36 GLN B CA 1
ATOM 1562 C C . GLN B 1 36 ? 0.552 -0.044 -2.451 1 89 36 GLN B C 1
ATOM 1564 O O . GLN B 1 36 ? 0.344 -0.841 -1.533 1 89 36 GLN B O 1
ATOM 1569 N N . GLY B 1 37 ? 1.465 0.647 -2.355 1 85.12 37 GLY B N 1
ATOM 1570 C CA . GLY B 1 37 ? 2.48 0.48 -1.327 1 85.12 37 GLY B CA 1
ATOM 1571 C C . GLY B 1 37 ? 2.486 1.602 -0.306 1 85.12 37 GLY B C 1
ATOM 1572 O O . GLY B 1 37 ? 3.471 2.336 -0.188 1 85.12 37 GLY B O 1
ATOM 1573 N N . GLY B 1 38 ? 1.53 1.61 0.478 1 82.25 38 GLY B N 1
ATOM 1574 C CA . GLY B 1 38 ? 1.329 2.711 1.408 1 82.25 38 GLY B CA 1
ATOM 1575 C C . GLY B 1 38 ? 2.438 2.832 2.438 1 82.25 38 GLY B C 1
ATOM 1576 O O . GLY B 1 38 ? 2.678 3.914 2.975 1 82.25 38 GLY B O 1
ATOM 1577 N N . SER B 1 39 ? 3.07 1.695 2.705 1 85.38 39 SER B N 1
ATOM 1578 C CA . SER B 1 39 ? 4.195 1.761 3.633 1 85.38 39 SER B CA 1
ATOM 1579 C C . SER B 1 39 ? 5.523 1.601 2.902 1 85.38 39 SER B C 1
ATOM 1581 O O . SER B 1 39 ? 6.559 1.36 3.531 1 85.38 39 SER B O 1
ATOM 1583 N N . GLY B 1 40 ? 5.484 1.7 1.652 1 92.56 40 GLY B N 1
ATOM 1584 C CA . GLY B 1 40 ? 6.719 1.895 0.913 1 92.56 40 GLY B CA 1
ATOM 1585 C C . GLY B 1 40 ? 6.949 0.842 -0.156 1 92.56 40 GLY B C 1
ATOM 1586 O O . GLY B 1 40 ? 7.77 1.031 -1.055 1 92.56 40 GLY B O 1
ATOM 1587 N N . ALA B 1 41 ? 6.277 -0.253 -0.035 1 96 41 ALA B N 1
ATOM 1588 C CA . ALA B 1 41 ? 6.5 -1.347 -0.977 1 96 41 ALA B CA 1
ATOM 1589 C C . ALA B 1 41 ? 5.215 -2.131 -1.224 1 96 41 ALA B C 1
ATOM 1591 O O . ALA B 1 41 ? 4.215 -1.928 -0.533 1 96 41 ALA B O 1
ATOM 1592 N N . ALA B 1 42 ? 5.273 -2.934 -2.229 1 96.31 42 ALA B N 1
ATOM 1593 C CA . ALA B 1 42 ? 4.211 -3.898 -2.492 1 96.31 42 ALA B CA 1
ATOM 1594 C C . ALA B 1 42 ? 4.777 -5.293 -2.723 1 96.31 42 ALA B C 1
ATOM 1596 O O . ALA B 1 42 ? 5.973 -5.449 -2.994 1 96.31 42 ALA B O 1
ATOM 1597 N N . ILE B 1 43 ? 3.93 -6.277 -2.531 1 96.62 43 ILE B N 1
ATOM 1598 C CA . ILE B 1 43 ? 4.309 -7.676 -2.709 1 96.62 43 ILE B CA 1
ATOM 1599 C C . ILE B 1 43 ? 3.334 -8.359 -3.668 1 96.62 43 ILE B C 1
ATOM 1601 O O . ILE B 1 43 ? 2.119 -8.328 -3.453 1 96.62 43 ILE B O 1
ATOM 1605 N N . ASN B 1 44 ? 3.859 -8.906 -4.688 1 94.88 44 ASN B N 1
ATOM 1606 C CA . ASN B 1 44 ? 3.057 -9.75 -5.562 1 94.88 44 ASN B CA 1
ATOM 1607 C C . ASN B 1 44 ? 3.324 -11.234 -5.301 1 94.88 44 ASN B C 1
ATOM 1609 O O . ASN B 1 44 ? 4.465 -11.633 -5.055 1 94.88 44 ASN B O 1
ATOM 1613 N N . ILE B 1 45 ? 2.193 -11.938 -5.352 1 96.56 45 ILE B N 1
ATOM 1614 C CA . ILE B 1 45 ? 2.287 -13.383 -5.484 1 96.56 45 ILE B CA 1
ATOM 1615 C C . ILE B 1 45 ? 2.082 -13.789 -6.941 1 96.56 45 ILE B C 1
ATOM 1617 O O . ILE B 1 45 ? 1.88 -12.93 -7.805 1 96.56 45 ILE B O 1
ATOM 1621 N N . MET B 1 46 ? 2.387 -15.031 -7.223 1 98.38 46 MET B N 1
ATOM 1622 C CA . MET B 1 46 ? 2.205 -15.5 -8.594 1 98.38 46 MET B CA 1
ATOM 1623 C C . MET B 1 46 ? 1.136 -16.578 -8.656 1 98.38 46 MET B C 1
ATOM 1625 O O . MET B 1 46 ? 1.066 -17.453 -7.773 1 98.38 46 MET B O 1
ATOM 1629 N N . GLY B 1 47 ? 0.204 -16.5 -9.57 1 98.62 47 GLY B N 1
ATOM 1630 C CA . GLY B 1 47 ? -0.806 -17.5 -9.859 1 98.62 47 GLY B CA 1
ATOM 1631 C C . GLY B 1 47 ? -0.818 -17.938 -11.312 1 98.62 47 GLY B C 1
ATOM 1632 O O . GLY B 1 47 ? -0.157 -17.328 -12.156 1 98.62 47 GLY B O 1
ATOM 1633 N N . LEU B 1 48 ? -1.543 -19.031 -11.531 1 98.75 48 LEU B N 1
ATOM 1634 C CA . LEU B 1 48 ? -1.714 -19.516 -12.898 1 98.75 48 LEU B CA 1
ATOM 1635 C C . LEU B 1 48 ? -2.836 -18.75 -13.602 1 98.75 48 LEU B C 1
ATOM 1637 O O . LEU B 1 48 ? -3.992 -18.812 -13.188 1 98.75 48 LEU B O 1
ATOM 1641 N N . SER B 1 49 ? -2.438 -18.109 -14.727 1 98.38 49 SER B N 1
ATOM 1642 C CA . SER B 1 49 ? -3.365 -17.203 -15.391 1 98.38 49 SER B CA 1
ATOM 1643 C C . SER B 1 49 ? -4.641 -17.922 -15.812 1 98.38 49 SER B C 1
ATOM 1645 O O . SER B 1 49 ? -5.738 -17.375 -15.711 1 98.38 49 SER B O 1
ATOM 1647 N N . LYS B 1 50 ? -4.559 -19.125 -16.234 1 98.5 50 LYS B N 1
ATOM 1648 C CA . LYS B 1 50 ? -5.691 -19.875 -16.766 1 98.5 50 LYS B CA 1
ATOM 1649 C C . LYS B 1 50 ? -6.703 -20.188 -15.664 1 98.5 50 LYS B C 1
ATOM 1651 O O . LYS B 1 50 ? -7.836 -20.578 -15.945 1 98.5 50 LYS B O 1
ATOM 1656 N N . THR B 1 51 ? -6.262 -20.078 -14.445 1 98.81 51 THR B N 1
ATOM 1657 C CA . THR B 1 51 ? -7.121 -20.469 -13.336 1 98.81 51 THR B CA 1
ATOM 1658 C C . THR B 1 51 ? -7.762 -19.234 -12.695 1 98.81 51 THR B C 1
ATOM 1660 O O . THR B 1 51 ? -8.609 -19.359 -11.812 1 98.81 51 THR B O 1
ATOM 1663 N N . LEU B 1 52 ? -7.371 -18.078 -13.109 1 98.81 52 LEU B N 1
ATOM 1664 C CA . LEU B 1 52 ? -7.953 -16.875 -12.539 1 98.81 52 LEU B CA 1
ATOM 1665 C C . LEU B 1 52 ? -9.438 -16.781 -12.867 1 98.81 52 LEU B C 1
ATOM 1667 O O . LEU B 1 52 ? -9.836 -16.891 -14.031 1 98.81 52 LEU B O 1
ATOM 1671 N N . GLU B 1 53 ? -10.188 -16.641 -11.859 1 98.81 53 GLU B N 1
ATOM 1672 C CA . GLU B 1 53 ? -11.617 -16.422 -11.992 1 98.81 53 GLU B CA 1
ATOM 1673 C C . GLU B 1 53 ? -12.07 -15.211 -11.18 1 98.81 53 GLU B C 1
ATOM 1675 O O . GLU B 1 53 ? -11.93 -15.195 -9.953 1 98.81 53 GLU B O 1
ATOM 1680 N N . ILE B 1 54 ? -12.594 -14.227 -11.875 1 98.81 54 ILE B N 1
ATOM 1681 C CA . ILE B 1 54 ? -13.289 -13.148 -11.164 1 98.81 54 ILE B CA 1
ATOM 1682 C C . ILE B 1 54 ? -14.672 -13.625 -10.734 1 98.81 54 ILE B C 1
ATOM 1684 O O . ILE B 1 54 ? -15.578 -13.75 -11.562 1 98.81 54 ILE B O 1
ATOM 1688 N N . THR B 1 55 ? -14.812 -13.844 -9.484 1 98.75 55 THR B N 1
ATOM 1689 C CA . THR B 1 55 ? -16.016 -14.484 -8.992 1 98.75 55 THR B CA 1
ATOM 1690 C C . THR B 1 55 ? -17.141 -13.469 -8.812 1 98.75 55 THR B C 1
ATOM 1692 O O . THR B 1 55 ? -18.312 -13.836 -8.727 1 98.75 55 THR B O 1
ATOM 1695 N N . SER B 1 56 ? -16.812 -12.219 -8.68 1 98.38 56 SER B N 1
ATOM 1696 C CA . SER B 1 56 ? -17.812 -11.148 -8.648 1 98.38 56 SER B CA 1
ATOM 1697 C C . SER B 1 56 ? -17.203 -9.82 -9.102 1 98.38 56 SER B C 1
ATOM 1699 O O . SER B 1 56 ? -16.016 -9.562 -8.867 1 98.38 56 SER B O 1
ATOM 1701 N N . GLY B 1 57 ? -17.984 -9.031 -9.781 1 98.44 57 GLY B N 1
ATOM 1702 C CA . GLY B 1 57 ? -17.703 -7.605 -9.93 1 98.44 57 GLY B CA 1
ATOM 1703 C C . GLY B 1 57 ? -16.719 -7.305 -11.047 1 98.44 57 GLY B C 1
ATOM 1704 O O . GLY B 1 57 ? -15.953 -6.344 -10.953 1 98.44 57 GLY B O 1
ATOM 1705 N N . LYS B 1 58 ? -16.672 -8.141 -12.023 1 98.25 58 LYS B N 1
ATOM 1706 C CA . LYS B 1 58 ? -15.789 -7.895 -13.164 1 98.25 58 LYS B CA 1
ATOM 1707 C C . LYS B 1 58 ? -15.992 -6.484 -13.719 1 98.25 58 LYS B C 1
ATOM 1709 O O . LYS B 1 58 ? -15.039 -5.852 -14.18 1 98.25 58 LYS B O 1
ATOM 1714 N N . GLU B 1 59 ? -17.172 -5.957 -13.625 1 98.25 59 GLU B N 1
ATOM 1715 C CA . GLU B 1 59 ? -17.516 -4.637 -14.156 1 98.25 59 GLU B CA 1
ATOM 1716 C C . GLU B 1 59 ? -16.844 -3.529 -13.344 1 98.25 59 GLU B C 1
ATOM 1718 O O . GLU B 1 59 ? -16.766 -2.385 -13.797 1 98.25 59 GLU B O 1
ATOM 1723 N N . HIS B 1 60 ? -16.359 -3.799 -12.18 1 98.5 60 HIS B N 1
ATOM 1724 C CA . HIS B 1 60 ? -15.734 -2.809 -11.312 1 98.5 60 HIS B CA 1
ATOM 1725 C C . HIS B 1 60 ? -14.211 -2.869 -11.406 1 98.5 60 HIS B C 1
ATOM 1727 O O . HIS B 1 60 ? -13.516 -2.133 -10.711 1 98.5 60 HIS B O 1
ATOM 1733 N N . LEU B 1 61 ? -13.711 -3.729 -12.242 1 98.5 61 LEU B N 1
ATOM 1734 C CA . LEU B 1 61 ? -12.266 -3.84 -12.445 1 98.5 61 LEU B CA 1
ATOM 1735 C C . LEU B 1 61 ? -11.789 -2.83 -13.484 1 98.5 61 LEU B C 1
ATOM 1737 O O . LEU B 1 61 ? -12.406 -2.68 -14.547 1 98.5 61 LEU B O 1
ATOM 1741 N N . LYS B 1 62 ? -10.758 -2.154 -13.141 1 98.06 62 LYS B N 1
ATOM 1742 C CA . LYS B 1 62 ? -10.125 -1.225 -14.07 1 98.06 62 LYS B CA 1
ATOM 1743 C C . LYS B 1 62 ? -8.625 -1.5 -14.188 1 98.06 62 LYS B C 1
ATOM 1745 O O . LYS B 1 62 ? -7.965 -1.792 -13.188 1 98.06 62 LYS B O 1
ATOM 1750 N N . GLY B 1 63 ? -8.125 -1.438 -15.406 1 97.69 63 GLY B N 1
ATOM 1751 C CA . GLY B 1 63 ? -6.711 -1.665 -15.656 1 97.69 63 GLY B CA 1
ATOM 1752 C C . GLY B 1 63 ? -5.914 -0.381 -15.789 1 97.69 63 GLY B C 1
ATOM 1753 O O . GLY B 1 63 ? -6.414 0.614 -16.312 1 97.69 63 GLY B O 1
ATOM 1754 N N . TYR B 1 64 ? -4.723 -0.464 -15.273 1 97.31 64 TYR B N 1
ATOM 1755 C CA . TYR B 1 64 ? -3.771 0.634 -15.391 1 97.31 64 TYR B CA 1
ATOM 1756 C C . TYR B 1 64 ? -2.396 0.121 -15.805 1 97.31 64 TYR B C 1
ATOM 1758 O O . TYR B 1 64 ? -1.824 -0.743 -15.133 1 97.31 64 TYR B O 1
ATOM 1766 N N . GLN B 1 65 ? -1.96 0.661 -16.828 1 95.81 65 GLN B N 1
ATOM 1767 C CA . GLN B 1 65 ? -0.603 0.354 -17.281 1 95.81 65 GLN B CA 1
ATOM 1768 C C . GLN B 1 65 ? 0.321 1.555 -17.078 1 95.81 65 GLN B C 1
ATOM 1770 O O . GLN B 1 65 ? 0.197 2.557 -17.797 1 95.81 65 GLN B O 1
ATOM 1775 N N . ALA B 1 66 ? 1.278 1.41 -16.219 1 92.12 66 ALA B N 1
ATOM 1776 C CA . ALA B 1 66 ? 2.105 2.533 -15.789 1 92.12 66 ALA B CA 1
ATOM 1777 C C . ALA B 1 66 ? 3.182 2.852 -16.828 1 92.12 66 ALA B C 1
ATOM 1779 O O . ALA B 1 66 ? 3.658 1.958 -17.531 1 92.12 66 ALA B O 1
ATOM 1780 N N . LEU B 1 67 ? 3.5 4.129 -16.828 1 82.69 67 LEU B N 1
ATOM 1781 C CA . LEU B 1 67 ? 4.684 4.559 -17.562 1 82.69 67 LEU B CA 1
ATOM 1782 C C . LEU B 1 67 ? 5.941 4.387 -16.719 1 82.69 67 LEU B C 1
ATOM 1784 O O . LEU B 1 67 ? 6.035 4.93 -15.617 1 82.69 67 LEU B O 1
ATOM 1788 N N . MET B 1 68 ? 6.828 3.549 -17.109 1 75.31 68 MET B N 1
ATOM 1789 C CA . MET B 1 68 ? 8.07 3.316 -16.375 1 75.31 68 MET B CA 1
ATOM 1790 C C . MET B 1 68 ? 9.039 4.484 -16.562 1 75.31 68 MET B C 1
ATOM 1792 O O . MET B 1 68 ? 9.812 4.801 -15.656 1 75.31 68 MET B O 1
ATOM 1796 N N . ASP B 1 69 ? 9.031 5.02 -17.688 1 75 69 ASP B N 1
ATOM 1797 C CA . ASP B 1 69 ? 9.812 6.199 -18.047 1 75 69 ASP B CA 1
ATOM 1798 C C . ASP B 1 69 ? 8.93 7.281 -18.656 1 75 69 ASP B C 1
ATOM 1800 O O . ASP B 1 69 ? 8.57 7.203 -19.828 1 75 69 ASP B O 1
ATOM 1804 N N . LYS B 1 70 ? 8.688 8.195 -17.953 1 68.19 70 LYS B N 1
ATOM 1805 C CA . LYS B 1 70 ? 7.762 9.234 -18.391 1 68.19 70 LYS B CA 1
ATOM 1806 C C . LYS B 1 70 ? 8.359 10.055 -19.531 1 68.19 70 LYS B C 1
ATOM 1808 O O . LYS B 1 70 ? 7.645 10.43 -20.469 1 68.19 70 LYS B O 1
ATOM 1813 N N . GLU B 1 71 ? 9.594 10.258 -19.375 1 68.88 71 GLU B N 1
ATOM 1814 C CA . GLU B 1 71 ? 10.25 11.031 -20.422 1 68.88 71 GLU B CA 1
ATOM 1815 C C . GLU B 1 71 ? 10.234 10.273 -21.75 1 68.88 71 GLU B C 1
ATOM 1817 O O . GLU B 1 71 ? 9.969 10.859 -22.797 1 68.88 71 GLU B O 1
ATOM 1822 N N . LYS B 1 72 ? 10.391 9.008 -21.688 1 74.44 72 LYS B N 1
ATOM 1823 C CA . LYS B 1 72 ? 10.445 8.203 -22.906 1 74.44 72 LYS B CA 1
ATOM 1824 C C . LYS B 1 72 ? 9.094 7.566 -23.219 1 74.44 72 LYS B C 1
ATOM 1826 O O . LYS B 1 72 ? 8.945 6.879 -24.219 1 74.44 72 LYS B O 1
ATOM 1831 N N . LYS B 1 73 ? 8.164 7.961 -22.438 1 70.94 73 LYS B N 1
ATOM 1832 C CA . LYS B 1 73 ? 6.809 7.445 -22.609 1 70.94 73 LYS B CA 1
ATOM 1833 C C . LYS B 1 73 ? 6.816 5.926 -22.75 1 70.94 73 LYS B C 1
ATOM 1835 O O . LYS B 1 73 ? 6.105 5.371 -23.594 1 70.94 73 LYS B O 1
ATOM 1840 N N . LYS B 1 74 ? 7.777 5.254 -22 1 76.25 74 LYS B N 1
ATOM 1841 C CA . LYS B 1 74 ? 7.863 3.797 -22.016 1 76.25 74 LYS B CA 1
ATOM 1842 C C . LYS B 1 74 ? 6.895 3.174 -21.016 1 76.25 74 LYS B C 1
ATOM 1844 O O . LYS B 1 74 ? 6.918 3.508 -19.828 1 76.25 74 LYS B O 1
ATOM 1849 N N . LEU B 1 75 ? 6.039 2.316 -21.531 1 80.19 75 LEU B N 1
ATOM 1850 C CA . LEU B 1 75 ? 5.039 1.643 -20.719 1 80.19 75 LEU B CA 1
ATOM 1851 C C . LEU B 1 75 ? 5.652 0.463 -19.969 1 80.19 75 LEU B C 1
ATOM 1853 O O . LEU B 1 75 ? 6.535 -0.218 -20.5 1 80.19 75 LEU B O 1
ATOM 1857 N N . ALA B 1 76 ? 5.184 0.379 -18.734 1 82.88 76 ALA B N 1
ATOM 1858 C CA . ALA B 1 76 ? 5.516 -0.843 -18.016 1 82.88 76 ALA B CA 1
ATOM 1859 C C . ALA B 1 76 ? 4.867 -2.062 -18.656 1 82.88 76 ALA B C 1
ATOM 1861 O O . ALA B 1 76 ? 3.867 -1.935 -19.375 1 82.88 76 ALA B O 1
ATOM 1862 N N . GLY B 1 77 ? 5.488 -3.168 -18.484 1 80.56 77 GLY B N 1
ATOM 1863 C CA . GLY B 1 77 ? 4.949 -4.391 -19.062 1 80.56 77 GLY B CA 1
ATOM 1864 C C . GLY B 1 77 ? 3.643 -4.824 -18.422 1 80.56 77 GLY B C 1
ATOM 1865 O O . GLY B 1 77 ? 2.771 -5.379 -19.094 1 80.56 77 GLY B O 1
ATOM 1866 N N . ASN B 1 78 ? 3.496 -4.566 -17.172 1 90.88 78 ASN B N 1
ATOM 1867 C CA . ASN B 1 78 ? 2.326 -5.113 -16.484 1 90.88 78 ASN B CA 1
ATOM 1868 C C . ASN B 1 78 ? 1.169 -4.117 -16.484 1 90.88 78 ASN B C 1
ATOM 1870 O O . ASN B 1 78 ? 1.388 -2.904 -16.438 1 90.88 78 ASN B O 1
ATOM 1874 N N . ILE B 1 79 ? 0.015 -4.676 -16.703 1 96.69 79 ILE B N 1
ATOM 1875 C CA . ILE B 1 79 ? -1.238 -3.988 -16.406 1 96.69 79 ILE B CA 1
ATOM 1876 C C . ILE B 1 79 ? -1.698 -4.324 -15 1 96.69 79 ILE B C 1
ATOM 1878 O O . ILE B 1 79 ? -1.777 -5.5 -14.625 1 96.69 79 ILE B O 1
ATOM 1882 N N . ARG B 1 80 ? -1.921 -3.293 -14.258 1 97.12 80 ARG B N 1
ATOM 1883 C CA . ARG B 1 80 ? -2.398 -3.455 -12.883 1 97.12 80 ARG B CA 1
ATOM 1884 C C . ARG B 1 80 ? -3.91 -3.262 -12.805 1 97.12 80 ARG B C 1
ATOM 1886 O O . ARG B 1 80 ? -4.441 -2.262 -13.297 1 97.12 80 ARG B O 1
ATOM 1893 N N . TYR B 1 81 ? -4.539 -4.203 -12.203 1 98.25 81 TYR B N 1
ATOM 1894 C CA . TYR B 1 81 ? -5.992 -4.145 -12.102 1 98.25 81 TYR B CA 1
ATOM 1895 C C . TYR B 1 81 ? -6.426 -3.787 -10.688 1 98.25 81 TYR B C 1
ATOM 1897 O O . TYR B 1 81 ? -5.938 -4.367 -9.719 1 98.25 81 TYR B O 1
ATOM 1905 N N . PHE B 1 82 ? -7.355 -2.826 -10.617 1 98.25 82 PHE B N 1
ATOM 1906 C CA . PHE B 1 82 ? -7.84 -2.359 -9.32 1 98.25 82 PHE B CA 1
ATOM 1907 C C . PHE B 1 82 ? -9.352 -2.143 -9.359 1 98.25 82 PHE B C 1
ATOM 1909 O O . PHE B 1 82 ? -9.945 -2.064 -10.438 1 98.25 82 PHE B O 1
ATOM 1916 N N . CYS B 1 83 ? -9.977 -2.189 -8.211 1 98.56 83 CYS B N 1
ATOM 1917 C CA . CYS B 1 83 ? -11.398 -1.909 -8.086 1 98.56 83 CYS B CA 1
ATOM 1918 C C . CYS B 1 83 ? -11.68 -0.421 -8.266 1 98.56 83 CYS B C 1
ATOM 1920 O O . CYS B 1 83 ? -11.148 0.406 -7.523 1 98.56 83 CYS B O 1
ATOM 1922 N N . ASN B 1 84 ? -12.531 -0.097 -9.125 1 97.94 84 ASN B N 1
ATOM 1923 C CA . ASN B 1 84 ? -12.805 1.309 -9.406 1 97.94 84 ASN B CA 1
ATOM 1924 C C . ASN B 1 84 ? -13.781 1.899 -8.391 1 97.94 84 ASN B C 1
ATOM 1926 O O . ASN B 1 84 ? -14.18 3.061 -8.508 1 97.94 84 ASN B O 1
ATOM 1930 N N . GLU B 1 85 ? -14.188 1.144 -7.434 1 97.62 85 GLU B N 1
ATOM 1931 C CA . GLU B 1 85 ? -15.07 1.62 -6.379 1 97.62 85 GLU B CA 1
ATOM 1932 C C . GLU B 1 85 ? -14.289 2.004 -5.129 1 97.62 85 GLU B C 1
ATOM 1934 O O . GLU B 1 85 ? -14.57 3.025 -4.5 1 97.62 85 GLU B O 1
ATOM 1939 N N . CYS B 1 86 ? -13.32 1.184 -4.789 1 97.19 86 CYS B N 1
ATOM 1940 C CA . CYS B 1 86 ? -12.641 1.449 -3.527 1 97.19 86 CYS B CA 1
ATOM 1941 C C . CYS B 1 86 ? -11.148 1.688 -3.752 1 97.19 86 CYS B C 1
ATOM 1943 O O . CYS B 1 86 ? -10.422 2.018 -2.814 1 97.19 86 CYS B O 1
ATOM 1945 N N . GLY B 1 87 ? -10.641 1.459 -4.922 1 97.38 87 GLY B N 1
ATOM 1946 C CA . GLY B 1 87 ? -9.258 1.781 -5.262 1 97.38 87 GLY B CA 1
ATOM 1947 C C . GLY B 1 87 ? -8.281 0.675 -4.906 1 97.38 87 GLY B C 1
ATOM 1948 O O . GLY B 1 87 ? -7.082 0.8 -5.145 1 97.38 87 GLY B O 1
ATOM 1949 N N . SER B 1 88 ? -8.758 -0.461 -4.379 1 97.62 88 SER B N 1
ATOM 1950 C CA . SER B 1 88 ? -7.883 -1.57 -4.02 1 97.62 88 SER B CA 1
ATOM 1951 C C . SER B 1 88 ? -7.273 -2.225 -5.254 1 97.62 88 SER B C 1
ATOM 1953 O O . SER B 1 88 ? -7.996 -2.613 -6.176 1 97.62 88 SER B O 1
ATOM 1955 N N . HIS B 1 89 ? -5.973 -2.287 -5.289 1 97.75 89 HIS B N 1
ATOM 1956 C CA . HIS B 1 89 ? -5.316 -3.07 -6.332 1 97.75 89 HIS B CA 1
ATOM 1957 C C . HIS B 1 89 ? -5.438 -4.566 -6.055 1 97.75 89 HIS B C 1
ATOM 1959 O O . HIS B 1 89 ? -5.312 -5 -4.906 1 97.75 89 HIS B O 1
ATOM 1965 N N . LEU B 1 90 ? -5.609 -5.316 -7.117 1 98.25 90 LEU B N 1
ATOM 1966 C CA . LEU B 1 90 ? -5.945 -6.723 -6.926 1 98.25 90 LEU B CA 1
ATOM 1967 C C . LEU B 1 90 ? -4.871 -7.625 -7.527 1 98.25 90 LEU B C 1
ATOM 1969 O O . LEU B 1 90 ? -4.391 -8.547 -6.867 1 98.25 90 LEU B O 1
ATOM 1973 N N . TYR B 1 91 ? -4.551 -7.418 -8.781 1 98 91 TYR B N 1
ATOM 1974 C CA . TYR B 1 91 ? -3.533 -8.234 -9.43 1 98 91 TYR B CA 1
ATOM 1975 C C . TYR B 1 91 ? -2.936 -7.508 -10.625 1 98 91 TYR B C 1
ATOM 1977 O O . TYR B 1 91 ? -3.463 -6.484 -11.07 1 98 91 TYR B O 1
ATOM 1985 N N . ALA B 1 92 ? -1.838 -8 -11.094 1 97.56 92 ALA B N 1
ATOM 1986 C CA . ALA B 1 92 ? -1.175 -7.523 -12.305 1 97.56 92 ALA B CA 1
ATOM 1987 C C . ALA B 1 92 ? -1.052 -8.641 -13.336 1 97.56 92 ALA B C 1
ATOM 1989 O O . ALA B 1 92 ? -1.109 -9.82 -12.992 1 97.56 92 ALA B O 1
ATOM 1990 N N . TYR B 1 93 ? -0.996 -8.211 -14.523 1 97.69 93 TYR B N 1
ATOM 1991 C CA . TYR B 1 93 ? -0.845 -9.117 -15.656 1 97.69 93 TYR B CA 1
ATOM 1992 C C . TYR B 1 93 ? 0.107 -8.539 -16.703 1 97.69 93 TYR B C 1
ATOM 1994 O O . TYR B 1 93 ? 0.058 -7.34 -17 1 97.69 93 TYR B O 1
ATOM 2002 N N . ASP B 1 94 ? 1.024 -9.328 -17.094 1 96.19 94 ASP B N 1
ATOM 2003 C CA . ASP B 1 94 ? 1.974 -8.992 -18.141 1 96.19 94 ASP B CA 1
ATOM 2004 C C . ASP B 1 94 ? 1.887 -9.992 -19.297 1 96.19 94 ASP B C 1
ATOM 2006 O O . ASP B 1 94 ? 2.117 -11.188 -19.109 1 96.19 94 ASP B O 1
ATOM 2010 N N . GLU B 1 95 ? 1.635 -9.469 -20.469 1 94.44 95 GLU B N 1
ATOM 2011 C CA . GLU B 1 95 ? 1.483 -10.328 -21.641 1 94.44 95 GLU B CA 1
ATOM 2012 C C . GLU B 1 95 ? 2.758 -11.125 -21.906 1 94.44 95 GLU B C 1
ATOM 2014 O O . GLU B 1 95 ? 2.699 -12.242 -22.422 1 94.44 95 GLU B O 1
ATOM 2019 N N . GLN B 1 96 ? 3.928 -10.57 -21.594 1 94.44 96 GLN B N 1
ATOM 2020 C CA . GLN B 1 96 ? 5.203 -11.258 -21.766 1 94.44 96 GLN B CA 1
ATOM 2021 C C . GLN B 1 96 ? 5.238 -12.555 -20.984 1 94.44 96 GLN B C 1
ATOM 2023 O O . GLN B 1 96 ? 5.934 -13.5 -21.359 1 94.44 96 GLN B O 1
ATOM 2028 N N . TYR B 1 97 ? 4.477 -12.586 -19.891 1 95.56 97 TYR B N 1
ATOM 2029 C CA . TYR B 1 97 ? 4.352 -13.766 -19.031 1 95.56 97 TYR B CA 1
ATOM 2030 C C . TYR B 1 97 ? 2.904 -14.242 -18.969 1 95.56 97 TYR B C 1
ATOM 2032 O O . TYR B 1 97 ? 2.324 -14.328 -17.891 1 95.56 97 TYR B O 1
ATOM 2040 N N . LYS B 1 98 ? 2.359 -14.609 -20.062 1 96.56 98 LYS B N 1
ATOM 2041 C CA . LYS B 1 98 ? 0.923 -14.781 -20.266 1 96.56 98 LYS B CA 1
ATOM 2042 C C . LYS B 1 98 ? 0.389 -15.953 -19.453 1 96.56 98 LYS B C 1
ATOM 2044 O O . LYS B 1 98 ? -0.812 -16.031 -19.188 1 96.56 98 LYS B O 1
ATOM 2049 N N . ASP B 1 99 ? 1.248 -16.875 -19.047 1 98.12 99 ASP B N 1
ATOM 2050 C CA . ASP B 1 99 ? 0.808 -18.062 -18.328 1 98.12 99 ASP B CA 1
ATOM 2051 C C . ASP B 1 99 ? 0.598 -17.75 -16.844 1 98.12 99 ASP B C 1
ATOM 2053 O O . ASP B 1 99 ? 0.045 -18.578 -16.109 1 98.12 99 ASP B O 1
ATOM 2057 N N . TYR B 1 100 ? 0.987 -16.516 -16.469 1 98.25 100 TYR B N 1
ATOM 2058 C CA . TYR B 1 100 ? 0.945 -16.188 -15.047 1 98.25 100 TYR B CA 1
ATOM 2059 C C . TYR B 1 100 ? 0.184 -14.891 -14.812 1 98.25 100 TYR B C 1
ATOM 2061 O O . TYR B 1 100 ? 0.019 -14.086 -15.734 1 98.25 100 TYR B O 1
ATOM 2069 N N . VAL B 1 101 ? -0.368 -14.781 -13.625 1 98.5 101 VAL B N 1
ATOM 2070 C CA . VAL B 1 101 ? -0.908 -13.547 -13.055 1 98.5 101 VAL B CA 1
ATOM 2071 C C . VAL B 1 101 ? -0.255 -13.273 -11.703 1 98.5 101 VAL B C 1
ATOM 2073 O O . VAL B 1 101 ? 0.3 -14.18 -11.078 1 98.5 101 VAL B O 1
ATOM 2076 N N . TYR B 1 102 ? -0.31 -12.055 -11.289 1 98 102 TYR B N 1
ATOM 2077 C CA . TYR B 1 102 ? 0.423 -11.648 -10.094 1 98 102 TYR B CA 1
ATOM 2078 C C . TYR B 1 102 ? -0.488 -10.906 -9.125 1 98 102 TYR B C 1
ATOM 2080 O O . TYR B 1 102 ? -0.495 -9.68 -9.078 1 98 102 TYR B O 1
ATOM 2088 N N . PRO B 1 103 ? -1.21 -11.672 -8.305 1 98.06 103 PRO B N 1
ATOM 2089 C CA . PRO B 1 103 ? -2.027 -11.023 -7.27 1 98.06 103 PRO B CA 1
ATOM 2090 C C . PRO B 1 103 ? -1.188 -10.297 -6.223 1 98.06 103 PRO B C 1
ATOM 2092 O O . PRO B 1 103 ? -0.109 -10.766 -5.855 1 98.06 103 PRO B O 1
ATOM 2095 N N . TYR B 1 104 ? -1.696 -9.156 -5.852 1 97.38 104 TYR B N 1
ATOM 2096 C CA . TYR B 1 104 ? -1.09 -8.508 -4.695 1 97.38 104 TYR B CA 1
ATOM 2097 C C . TYR B 1 104 ? -1.39 -9.289 -3.418 1 97.38 104 TYR B C 1
ATOM 2099 O O . TYR B 1 104 ? -2.529 -9.695 -3.188 1 97.38 104 TYR B O 1
ATOM 2107 N N . ALA B 1 105 ? -0.372 -9.422 -2.582 1 97.44 105 ALA B N 1
ATOM 2108 C CA . ALA B 1 105 ? -0.571 -10.102 -1.306 1 97.44 105 ALA B CA 1
ATOM 2109 C C . ALA B 1 105 ? -1.66 -9.414 -0.484 1 97.44 105 ALA B C 1
ATOM 2111 O O . ALA B 1 105 ? -2.449 -10.086 0.189 1 97.44 105 ALA B O 1
ATOM 2112 N N . SER B 1 106 ? -1.797 -8.125 -0.555 1 97 106 SER B N 1
ATOM 2113 C CA . SER B 1 106 ? -2.734 -7.336 0.238 1 97 106 SER B CA 1
ATOM 2114 C C . SER B 1 106 ? -4.176 -7.633 -0.16 1 97 106 SER B C 1
ATOM 2116 O O . SER B 1 106 ? -5.105 -7.367 0.607 1 97 106 SER B O 1
ATOM 2118 N N . ALA B 1 107 ? -4.371 -8.156 -1.315 1 97.06 107 ALA B N 1
ATOM 2119 C CA . ALA B 1 107 ? -5.719 -8.43 -1.81 1 97.06 107 ALA B CA 1
ATOM 2120 C C . ALA B 1 107 ? -6.152 -9.852 -1.472 1 97.06 107 ALA B C 1
ATOM 2122 O O . ALA B 1 107 ? -7.316 -10.211 -1.655 1 97.06 107 ALA B O 1
ATOM 2123 N N . ILE B 1 108 ? -5.234 -10.648 -0.996 1 97.81 108 ILE B N 1
ATOM 2124 C CA . ILE B 1 108 ? -5.516 -12.062 -0.77 1 97.81 108 ILE B CA 1
ATOM 2125 C C . ILE B 1 108 ? -6.191 -12.242 0.589 1 97.81 108 ILE B C 1
ATOM 2127 O O . ILE B 1 108 ? -5.73 -11.695 1.595 1 97.81 108 ILE B O 1
ATOM 2131 N N . ASP B 1 109 ? -7.27 -12.961 0.581 1 97.44 109 ASP B N 1
ATOM 2132 C CA . ASP B 1 109 ? -8.023 -13.242 1.802 1 97.44 109 ASP B CA 1
ATOM 2133 C C . ASP B 1 109 ? -7.57 -14.562 2.43 1 97.44 109 ASP B C 1
ATOM 2135 O O . ASP B 1 109 ? -7.711 -14.758 3.639 1 97.44 109 ASP B O 1
ATOM 2139 N N . THR B 1 110 ? -7.082 -15.492 1.61 1 97.88 110 THR B N 1
ATOM 2140 C CA . THR B 1 110 ? -6.527 -16.75 2.086 1 97.88 110 THR B CA 1
ATOM 2141 C C . THR B 1 110 ? -5.238 -16.516 2.869 1 97.88 110 THR B C 1
ATOM 2143 O O . THR B 1 110 ? -4.41 -15.695 2.477 1 97.88 110 THR B O 1
ATOM 2146 N N . ASN B 1 111 ? -5.078 -17.297 4.016 1 97.19 111 ASN B N 1
ATOM 2147 C CA . ASN B 1 111 ? -3.816 -17.188 4.738 1 97.19 111 ASN B CA 1
ATOM 2148 C C . ASN B 1 111 ? -2.633 -17.578 3.857 1 97.19 111 ASN B C 1
ATOM 2150 O O . ASN B 1 111 ? -2.654 -18.625 3.203 1 97.19 111 ASN B O 1
ATOM 2154 N N . LEU B 1 112 ? -1.646 -16.719 3.863 1 97.75 112 LEU B N 1
ATOM 2155 C CA . LEU B 1 112 ? -0.422 -16.969 3.113 1 97.75 112 LEU B CA 1
ATOM 2156 C C . LEU B 1 112 ? 0.679 -17.5 4.031 1 97.75 112 LEU B C 1
ATOM 2158 O O . LEU B 1 112 ? 0.614 -17.312 5.25 1 97.75 112 LEU B O 1
ATOM 2162 N N . PRO B 1 113 ? 1.626 -18.156 3.457 1 96.94 113 PRO B N 1
ATOM 2163 C CA . PRO B 1 113 ? 2.738 -18.625 4.289 1 96.94 113 PRO B CA 1
ATOM 2164 C C . PRO B 1 113 ? 3.463 -17.484 4.996 1 96.94 113 PRO B C 1
ATOM 2166 O O . PRO B 1 113 ? 3.725 -16.438 4.391 1 96.94 113 PRO B O 1
ATOM 2169 N N . GLU B 1 114 ? 3.701 -17.719 6.254 1 96.25 114 GLU B N 1
ATOM 2170 C CA . GLU B 1 114 ? 4.512 -16.766 7.012 1 96.25 114 GLU B CA 1
ATOM 2171 C C . GLU B 1 114 ? 6 -17.031 6.812 1 96.25 114 GLU B C 1
ATOM 2173 O O . GLU B 1 114 ? 6.434 -18.188 6.789 1 96.25 114 GLU B O 1
ATOM 2178 N N . LEU B 1 115 ? 6.754 -15.953 6.699 1 96.56 115 LEU B N 1
ATOM 2179 C CA . LEU B 1 115 ? 8.18 -16.094 6.418 1 96.56 115 LEU B CA 1
ATOM 2180 C C . LEU B 1 115 ? 9.008 -15.359 7.469 1 96.56 115 LEU B C 1
ATOM 2182 O O . LEU B 1 115 ? 8.547 -14.383 8.062 1 96.56 115 LEU B O 1
ATOM 2186 N N . LYS B 1 116 ? 10.203 -15.852 7.645 1 94.69 116 LYS B N 1
ATOM 2187 C CA . LYS B 1 116 ? 11.188 -15.125 8.445 1 94.69 116 LYS B CA 1
ATOM 2188 C C . LYS B 1 116 ? 11.812 -13.984 7.641 1 94.69 116 LYS B C 1
ATOM 2190 O O . LYS B 1 116 ? 11.766 -13.992 6.406 1 94.69 116 LYS B O 1
ATOM 2195 N N . ALA B 1 117 ? 12.344 -13.023 8.352 1 93.12 117 ALA B N 1
ATOM 2196 C CA . ALA B 1 117 ? 12.984 -11.875 7.719 1 93.12 117 ALA B CA 1
ATOM 2197 C C . ALA B 1 117 ? 14.086 -12.32 6.758 1 93.12 117 ALA B C 1
ATOM 2199 O O . ALA B 1 117 ? 14.25 -11.742 5.68 1 93.12 117 ALA B O 1
ATOM 2200 N N . SER B 1 118 ? 14.812 -13.367 7.156 1 95.19 118 SER B N 1
ATOM 2201 C CA . SER B 1 118 ? 15.953 -13.836 6.371 1 95.19 118 SER B CA 1
ATOM 2202 C C . SER B 1 118 ? 15.5 -14.422 5.035 1 95.19 118 SER B C 1
ATOM 2204 O O . SER B 1 118 ? 16.297 -14.562 4.109 1 95.19 118 SER B O 1
ATOM 2206 N N . ASP B 1 119 ? 14.188 -14.734 4.918 1 96.12 119 ASP B N 1
ATOM 2207 C CA . ASP B 1 119 ? 13.664 -15.359 3.705 1 96.12 119 ASP B CA 1
ATOM 2208 C C . ASP B 1 119 ? 13.109 -14.305 2.744 1 96.12 119 ASP B C 1
ATOM 2210 O O . ASP B 1 119 ? 12.703 -14.633 1.63 1 96.12 119 ASP B O 1
ATOM 2214 N N . ARG B 1 120 ? 13.156 -13.078 3.129 1 95.88 120 ARG B N 1
ATOM 2215 C CA . ARG B 1 120 ? 12.508 -12.039 2.338 1 95.88 120 ARG B CA 1
ATOM 2216 C C . ARG B 1 120 ? 13.523 -11.312 1.455 1 95.88 120 ARG B C 1
ATOM 2218 O O . ARG B 1 120 ? 14.648 -11.062 1.875 1 95.88 120 ARG B O 1
ATOM 2225 N N . HIS B 1 121 ? 13.125 -11.078 0.276 1 97.81 121 HIS B N 1
ATOM 2226 C CA . HIS B 1 121 ? 13.867 -10.258 -0.673 1 97.81 121 HIS B CA 1
ATOM 2227 C C . HIS B 1 121 ? 13.289 -8.852 -0.76 1 97.81 121 HIS B C 1
ATOM 2229 O O . HIS B 1 121 ? 12.078 -8.688 -0.911 1 97.81 121 HIS B O 1
ATOM 2235 N N . HIS B 1 122 ? 14.141 -7.871 -0.611 1 97.31 122 HIS B N 1
ATOM 2236 C CA . HIS B 1 122 ? 13.781 -6.469 -0.802 1 97.31 122 HIS B CA 1
ATOM 2237 C C . HIS B 1 122 ? 14.453 -5.895 -2.045 1 97.31 122 HIS B C 1
ATOM 2239 O O . HIS B 1 122 ? 15.688 -5.797 -2.104 1 97.31 122 HIS B O 1
ATOM 2245 N N . ILE B 1 123 ? 13.578 -5.555 -2.998 1 97.62 123 ILE B N 1
ATOM 2246 C CA . ILE B 1 123 ? 14.133 -5.234 -4.305 1 97.62 123 ILE B CA 1
ATOM 2247 C C . ILE B 1 123 ? 13.797 -3.791 -4.672 1 97.62 123 ILE B C 1
ATOM 2249 O O . ILE B 1 123 ? 12.961 -3.156 -4.02 1 97.62 123 ILE B O 1
ATOM 2253 N N . MET B 1 124 ? 14.484 -3.301 -5.77 1 96.88 124 MET B N 1
ATOM 2254 C CA . MET B 1 124 ? 14.297 -1.949 -6.293 1 96.88 124 MET B CA 1
ATOM 2255 C C . MET B 1 124 ? 14.594 -0.906 -5.219 1 96.88 124 MET B C 1
ATOM 2257 O O . MET B 1 124 ? 13.883 0.095 -5.113 1 96.88 124 MET B O 1
ATOM 2261 N N . LEU B 1 125 ? 15.641 -1.156 -4.453 1 97.5 125 LEU B N 1
ATOM 2262 C CA . LEU B 1 125 ? 15.953 -0.257 -3.352 1 97.5 125 LEU B CA 1
ATOM 2263 C C . LEU B 1 125 ? 16.562 1.041 -3.867 1 97.5 125 LEU B C 1
ATOM 2265 O O . LEU B 1 125 ? 16.594 2.047 -3.156 1 97.5 125 LEU B O 1
ATOM 2269 N N . SER B 1 126 ? 17.016 1.025 -5.109 1 96.62 126 SER B N 1
ATOM 2270 C CA . SER B 1 126 ? 17.516 2.25 -5.723 1 96.62 126 SER B CA 1
ATOM 2271 C C . SER B 1 126 ? 16.406 3.289 -5.871 1 96.62 126 SER B C 1
ATOM 2273 O O . SER B 1 126 ? 16.688 4.48 -6.039 1 96.62 126 SER B O 1
ATOM 2275 N N . SER B 1 127 ? 15.156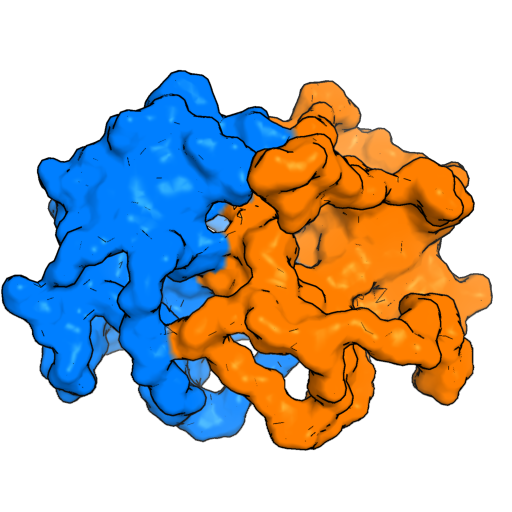 2.826 -5.777 1 94.25 127 SER B N 1
ATOM 2276 C CA . SER B 1 127 ? 14.016 3.715 -5.953 1 94.25 127 SER B CA 1
ATOM 2277 C C . SER B 1 127 ? 13.234 3.871 -4.652 1 94.25 127 SER B C 1
ATOM 2279 O O . SER B 1 127 ? 12.141 4.441 -4.641 1 94.25 127 SER B O 1
ATOM 2281 N N . LYS B 1 128 ? 13.781 3.355 -3.596 1 95.94 128 LYS B N 1
ATOM 2282 C CA . LYS B 1 128 ? 13.102 3.445 -2.305 1 95.94 128 LYS B CA 1
ATOM 2283 C C . LYS B 1 128 ? 12.984 4.895 -1.847 1 95.94 128 LYS B C 1
ATOM 2285 O O . LYS B 1 128 ? 13.945 5.664 -1.938 1 95.94 128 LYS B O 1
ATOM 2290 N N . ALA B 1 129 ? 11.797 5.297 -1.405 1 95.69 129 ALA B N 1
ATOM 2291 C CA . ALA B 1 129 ? 11.641 6.641 -0.856 1 95.69 129 ALA B CA 1
ATOM 2292 C C . ALA B 1 129 ? 12.469 6.812 0.415 1 95.69 129 ALA B C 1
ATOM 2294 O O . ALA B 1 129 ? 12.695 5.852 1.152 1 95.69 129 ALA B O 1
ATOM 2295 N N . ASN B 1 130 ? 12.867 8.008 0.702 1 95.5 130 ASN B N 1
ATOM 2296 C CA . ASN B 1 130 ? 13.75 8.312 1.821 1 95.5 130 ASN B CA 1
ATOM 2297 C C . ASN B 1 130 ? 13.102 7.965 3.158 1 95.5 130 ASN B C 1
ATOM 2299 O O . ASN B 1 130 ? 13.781 7.539 4.094 1 95.5 130 ASN B O 1
ATOM 2303 N N . TRP B 1 131 ? 11.812 8.102 3.277 1 95.56 131 TRP B N 1
ATOM 2304 C CA . TRP B 1 131 ? 11.117 7.973 4.551 1 95.56 131 TRP B CA 1
ATOM 2305 C C . TRP B 1 131 ? 10.797 6.512 4.848 1 95.56 131 TRP B C 1
ATOM 2307 O O . TRP B 1 131 ? 10.422 6.168 5.973 1 95.56 131 TRP B O 1
ATOM 2317 N N . VAL B 1 132 ? 10.844 5.668 3.842 1 94.5 132 VAL B N 1
ATOM 2318 C CA . VAL B 1 132 ? 10.555 4.25 4.023 1 94.5 132 VAL B CA 1
ATOM 2319 C C . VAL B 1 132 ? 11.656 3.602 4.855 1 94.5 132 VAL B C 1
ATOM 2321 O O . VAL B 1 132 ? 12.844 3.799 4.582 1 94.5 132 VAL B O 1
ATOM 2324 N N . PRO B 1 133 ? 11.234 2.822 5.785 1 90.31 133 PRO B N 1
ATOM 2325 C CA . PRO B 1 133 ? 12.258 2.158 6.594 1 90.31 133 PRO B CA 1
ATOM 2326 C C . PRO B 1 133 ? 13.156 1.235 5.773 1 90.31 133 PRO B C 1
ATOM 2328 O O . PRO B 1 133 ? 12.695 0.613 4.812 1 90.31 133 PRO B O 1
ATOM 2331 N N . SER B 1 134 ? 14.414 1.14 6.273 1 89.75 134 SER B N 1
ATOM 2332 C CA . SER B 1 134 ? 15.312 0.153 5.676 1 89.75 134 SER B CA 1
ATOM 2333 C C . SER B 1 134 ? 14.875 -1.268 6.02 1 89.75 134 SER B C 1
ATOM 2335 O O . SER B 1 134 ? 14.383 -1.522 7.121 1 89.75 134 SER B O 1
ATOM 2337 N N . PRO B 1 135 ? 15.086 -2.158 5.027 1 92.12 135 PRO B N 1
ATOM 2338 C CA . PRO B 1 135 ? 14.805 -3.557 5.352 1 92.12 135 PRO B CA 1
ATOM 2339 C C . PRO B 1 135 ? 15.664 -4.09 6.492 1 92.12 135 PRO B C 1
ATOM 2341 O O . PRO B 1 135 ? 16.75 -3.559 6.75 1 92.12 135 PRO B O 1
ATOM 2344 N N . PRO B 1 136 ? 15.117 -5.078 7.148 1 90 136 PRO B N 1
ATOM 2345 C CA . PRO B 1 136 ? 15.938 -5.711 8.188 1 90 136 PRO B CA 1
ATOM 2346 C C . PRO B 1 136 ? 17.281 -6.195 7.656 1 90 136 PRO B C 1
ATOM 2348 O O . PRO B 1 136 ? 17.375 -6.648 6.512 1 90 136 PRO B O 1
ATOM 2351 N N . LEU B 1 137 ? 18.25 -6.195 8.562 1 89.19 137 LEU B N 1
ATOM 2352 C CA . LEU B 1 137 ? 19.625 -6.543 8.188 1 89.19 137 LEU B CA 1
ATOM 2353 C C . LEU B 1 137 ? 19.703 -7.988 7.707 1 89.19 137 LEU B C 1
ATOM 2355 O O . LEU B 1 137 ? 20.5 -8.312 6.82 1 89.19 137 LEU B O 1
ATOM 2359 N N . GLU B 1 138 ? 18.891 -8.828 8.242 1 92.62 138 GLU B N 1
ATOM 2360 C CA . GLU B 1 138 ? 18.953 -10.25 7.922 1 92.62 138 GLU B CA 1
ATOM 2361 C C . GLU B 1 138 ? 18.312 -10.547 6.566 1 92.62 138 GLU B C 1
ATOM 2363 O O . GLU B 1 138 ? 18.469 -11.641 6.027 1 92.62 138 GLU B O 1
ATOM 2368 N N . SER B 1 139 ? 17.656 -9.57 5.977 1 94.81 139 SER B N 1
ATOM 2369 C CA . SER B 1 139 ? 16.953 -9.781 4.707 1 94.81 139 SER B CA 1
ATOM 2370 C C . SER B 1 139 ? 17.922 -9.68 3.527 1 94.81 139 SER B C 1
ATOM 2372 O O . SER B 1 139 ? 19.047 -9.188 3.676 1 94.81 139 SER B O 1
ATOM 2374 N N . LYS B 1 140 ? 17.531 -10.227 2.396 1 96.88 140 LYS B N 1
ATOM 2375 C CA . LYS B 1 140 ? 18.266 -10.039 1.144 1 96.88 140 LYS B CA 1
ATOM 2376 C C . LYS B 1 140 ? 17.828 -8.758 0.442 1 96.88 140 LYS B C 1
ATOM 2378 O O . LYS B 1 140 ? 16.625 -8.492 0.302 1 96.88 140 LYS B O 1
ATOM 2383 N N . THR B 1 141 ? 18.859 -7.98 0.062 1 97.88 141 THR B N 1
ATOM 2384 C CA . THR B 1 141 ? 18.547 -6.676 -0.506 1 97.88 141 THR B CA 1
ATOM 2385 C C . THR B 1 141 ? 19.141 -6.531 -1.899 1 97.88 141 THR B C 1
ATOM 2387 O O . THR B 1 141 ? 20.25 -7.02 -2.154 1 97.88 141 THR B O 1
ATOM 2390 N N . PHE B 1 142 ? 18.375 -5.875 -2.787 1 98.25 142 PHE B N 1
ATOM 2391 C CA . PHE B 1 142 ? 18.797 -5.66 -4.164 1 98.25 142 PHE B CA 1
ATOM 2392 C C . PHE B 1 142 ? 18.438 -4.25 -4.625 1 98.25 142 PHE B C 1
ATOM 2394 O O . PHE B 1 142 ? 17.328 -3.783 -4.406 1 98.25 142 PHE B O 1
ATOM 2401 N N . ASP B 1 143 ? 19.375 -3.572 -5.297 1 97.5 143 ASP B N 1
ATOM 2402 C CA . ASP B 1 143 ? 19.094 -2.246 -5.84 1 97.5 143 ASP B CA 1
ATOM 2403 C C . ASP B 1 143 ? 18.109 -2.326 -7 1 97.5 143 ASP B C 1
ATOM 2405 O O . ASP B 1 143 ? 17.375 -1.375 -7.262 1 97.5 143 ASP B O 1
ATOM 2409 N N . GLU B 1 144 ? 18.156 -3.361 -7.645 1 96.75 144 GLU B N 1
ATOM 2410 C CA . GLU B 1 144 ? 17.234 -3.664 -8.734 1 96.75 144 GLU B CA 1
ATOM 2411 C C . GLU B 1 144 ? 16.609 -5.047 -8.562 1 96.75 144 GLU B C 1
ATOM 2413 O O . GLU B 1 144 ? 16.203 -5.418 -7.461 1 96.75 144 GLU B O 1
ATOM 2418 N N . TYR B 1 145 ? 16.484 -5.852 -9.617 1 95.81 145 TYR B N 1
ATOM 2419 C CA . TYR B 1 145 ? 15.906 -7.188 -9.539 1 95.81 145 TYR B CA 1
ATOM 2420 C C . TYR B 1 145 ? 16.969 -8.227 -9.195 1 95.81 145 TYR B C 1
ATOM 2422 O O . TYR B 1 145 ? 18.109 -8.109 -9.633 1 95.81 145 TYR B O 1
ATOM 2430 N N . PRO B 1 146 ? 16.547 -9.195 -8.43 1 96 146 PRO B N 1
ATOM 2431 C CA . PRO B 1 146 ? 17.469 -10.328 -8.234 1 96 146 PRO B CA 1
ATOM 2432 C C . PRO B 1 146 ? 17.531 -11.25 -9.453 1 96 146 PRO B C 1
ATOM 2434 O O . PRO B 1 146 ? 16.734 -11.094 -10.391 1 96 146 PRO B O 1
ATOM 2437 N N . ASP B 1 147 ? 18.578 -12.086 -9.328 1 91.69 147 ASP B N 1
ATOM 2438 C CA . ASP B 1 147 ? 18.703 -13.094 -10.375 1 91.69 147 ASP B CA 1
ATOM 2439 C C . ASP B 1 147 ? 17.953 -14.375 -9.992 1 91.69 147 ASP B C 1
ATOM 2441 O O . ASP B 1 147 ? 18.562 -15.43 -9.836 1 91.69 147 ASP B O 1
ATOM 2445 N N . CYS B 1 148 ? 16.797 -14.32 -9.703 1 94.25 148 CYS B N 1
ATOM 2446 C CA . CYS B 1 148 ? 15.922 -15.445 -9.375 1 94.25 148 CYS B CA 1
ATOM 2447 C C . CYS B 1 148 ? 14.461 -15.109 -9.664 1 94.25 148 CYS B C 1
ATOM 2449 O O . CYS B 1 148 ? 14.023 -13.977 -9.43 1 94.25 148 CYS B O 1
ATOM 2451 N N . SER B 1 149 ? 13.812 -16.078 -10.219 1 94.81 149 SER B N 1
ATOM 2452 C CA . SER B 1 149 ? 12.383 -15.906 -10.453 1 94.81 149 SER B CA 1
ATOM 2453 C C . SER B 1 149 ? 11.578 -16.25 -9.203 1 94.81 149 SER B C 1
ATOM 2455 O O . SER B 1 149 ? 12.102 -16.844 -8.266 1 94.81 149 SER B O 1
ATOM 2457 N N . LEU B 1 150 ? 10.367 -15.844 -9.188 1 97 150 LEU B N 1
ATOM 2458 C CA . LEU B 1 150 ? 9.469 -16.25 -8.102 1 97 150 LEU B CA 1
ATOM 2459 C C . LEU B 1 150 ? 9.43 -17.766 -7.969 1 97 150 LEU B C 1
ATOM 2461 O O . LEU B 1 150 ? 9.508 -18.297 -6.855 1 97 150 LEU B O 1
ATOM 2465 N N . GLU B 1 151 ? 9.344 -18.406 -9.094 1 96.44 151 GLU B N 1
ATOM 2466 C CA . GLU B 1 151 ? 9.273 -19.859 -9.094 1 96.44 151 GLU B CA 1
ATOM 2467 C C . GLU B 1 151 ? 10.562 -20.469 -8.562 1 96.44 151 GLU B C 1
ATOM 2469 O O . GLU B 1 151 ? 10.531 -21.391 -7.734 1 96.44 151 GLU B O 1
ATOM 2474 N N . ASP B 1 152 ? 11.68 -20 -9.086 1 97.12 152 ASP B N 1
ATOM 2475 C CA . ASP B 1 152 ? 12.977 -20.516 -8.664 1 97.12 152 ASP B CA 1
ATOM 2476 C C . ASP B 1 152 ? 13.133 -20.406 -7.145 1 97.12 152 ASP B C 1
ATOM 2478 O O . ASP B 1 152 ? 13.578 -21.359 -6.496 1 97.12 152 ASP B O 1
ATOM 2482 N N . TRP B 1 153 ? 12.797 -19.297 -6.617 1 97.81 153 TRP B N 1
ATOM 2483 C CA . TRP B 1 153 ? 12.938 -19.094 -5.176 1 97.81 153 TRP B CA 1
ATOM 2484 C C . TRP B 1 153 ? 12.07 -20.078 -4.406 1 97.81 153 TRP B C 1
ATOM 2486 O O . TRP B 1 153 ? 12.531 -20.688 -3.438 1 97.81 153 TRP B O 1
ATOM 2496 N N . HIS B 1 154 ? 10.836 -20.25 -4.801 1 98.31 154 HIS B N 1
ATOM 2497 C CA . HIS B 1 154 ? 9.914 -21.141 -4.098 1 98.31 154 HIS B CA 1
ATOM 2498 C C . HIS B 1 154 ? 10.414 -22.578 -4.113 1 98.31 154 HIS B C 1
ATOM 2500 O O . HIS B 1 154 ? 10.32 -23.281 -3.104 1 98.31 154 HIS B O 1
ATOM 2506 N N . LYS B 1 155 ? 10.914 -23.016 -5.219 1 97.88 155 LYS B N 1
ATOM 2507 C CA . LYS B 1 155 ? 11.445 -24.375 -5.324 1 97.88 155 LYS B CA 1
ATOM 2508 C C . LYS B 1 155 ? 12.688 -24.547 -4.449 1 97.88 155 LYS B C 1
ATOM 2510 O O . LYS B 1 155 ? 12.805 -25.516 -3.711 1 97.88 155 LYS B O 1
ATOM 2515 N N . LYS B 1 156 ? 13.555 -23.609 -4.504 1 97.12 156 LYS B N 1
ATOM 2516 C CA . LYS B 1 156 ? 14.812 -23.688 -3.766 1 97.12 156 LYS B CA 1
ATOM 2517 C C . LYS B 1 156 ? 14.57 -23.641 -2.26 1 97.12 156 LYS B C 1
ATOM 2519 O O . LYS B 1 156 ? 15.328 -24.234 -1.488 1 97.12 156 LYS B O 1
ATOM 2524 N N . ASN B 1 157 ? 13.477 -23 -1.84 1 97.06 157 ASN B N 1
ATOM 2525 C CA . ASN B 1 157 ? 13.234 -22.812 -0.415 1 97.06 157 ASN B CA 1
ATOM 2526 C C . ASN B 1 157 ? 12.117 -23.703 0.091 1 97.06 157 ASN B C 1
ATOM 2528 O O . ASN B 1 157 ? 11.562 -23.484 1.168 1 97.06 157 ASN B O 1
ATOM 2532 N N . ASN B 1 158 ? 11.734 -24.688 -0.654 1 96.44 158 ASN B N 1
ATOM 2533 C CA . ASN B 1 158 ? 10.734 -25.688 -0.303 1 96.44 158 ASN B CA 1
ATOM 2534 C C . ASN B 1 158 ? 9.391 -25.047 0.026 1 96.44 158 ASN B C 1
ATOM 2536 O O . ASN B 1 158 ? 8.75 -25.406 1.017 1 96.44 158 ASN B O 1
ATOM 2540 N N . LYS B 1 159 ? 8.984 -24.047 -0.762 1 96.88 159 LYS B N 1
ATOM 2541 C CA . LYS B 1 159 ? 7.719 -23.344 -0.589 1 96.88 159 LYS B CA 1
ATOM 2542 C C . LYS B 1 159 ? 6.832 -23.5 -1.819 1 96.88 159 LYS B C 1
ATOM 2544 O O . LYS B 1 159 ? 5.723 -22.969 -1.864 1 96.88 159 LYS B O 1
ATOM 2549 N N . TYR B 1 160 ? 7.371 -24.281 -2.799 1 97.81 160 TYR B N 1
ATOM 2550 C CA . TYR B 1 160 ? 6.594 -24.531 -4.004 1 97.81 160 TYR B CA 1
ATOM 2551 C C . TYR B 1 160 ? 5.457 -25.516 -3.721 1 97.81 160 TYR B C 1
ATOM 2553 O O . TYR B 1 160 ? 5.676 -26.562 -3.123 1 97.81 160 TYR B O 1
ATOM 2561 N N . VAL B 1 161 ? 4.223 -25.141 -4.098 1 96.5 161 VAL B N 1
ATOM 2562 C CA . VAL B 1 161 ? 3.053 -25.984 -3.893 1 96.5 161 VAL B CA 1
ATOM 2563 C C . VAL B 1 161 ? 2.67 -26.672 -5.203 1 96.5 161 VAL B C 1
ATOM 2565 O O . VAL B 1 161 ? 2.438 -26 -6.215 1 96.5 161 VAL B O 1
ATOM 2568 N N . GLU B 1 162 ? 2.596 -27.984 -5.215 1 91.06 162 GLU B N 1
ATOM 2569 C CA . GLU B 1 162 ? 2.303 -28.766 -6.41 1 91.06 162 GLU B CA 1
ATOM 2570 C C . GLU B 1 162 ? 0.817 -28.719 -6.754 1 91.06 162 GLU B C 1
ATOM 2572 O O . GLU B 1 162 ? -0.029 -28.641 -5.859 1 91.06 162 GLU B O 1
#

Sequence (324 aa):
MELKGSCHCEKVTFKVVSNTPAPFMHCYCSICRKCQGGSGAAINIMGLSKTLEITSGKEHLKGYQALMDKEKKKLAGNIRYFCNECGSHLYAYDEQYKDYVYPYASAIDTNLPELKASDRHHIMLSSKANWVPSPPLESKTFDEYPDCSLEDWHKKNNKYVEMELKGSCHCEKVTFKVVSNTPAPFMHCYCSICRKCQGGSGAAINIMGLSKTLEITSGKEHLKGYQALMDKEKKKLAGNIRYFCNECGSHLYAYDEQYKDYVYPYASAIDTNLPELKASDRHHIMLSSKANWVPSPPLESKTFDEYPDCSLEDWHKKNNKYVE

Foldseek 3Di:
DKWKFAFPVRQWIKIFAAQQQAFFEWEQAPVQCVLPNVLRTWTWGKGFLVRIDGPGNPVQKDWDWDQPDPVVSHTDQKIWIAGNPPSHTFWIDGVVCHRMIIGTPVGTPDDTDDDDLLLHEYACVLRTDPPRDDRDPSYHYYVHDDPADSQRSCVVVVNGHD/DKWKFAFPVRQWIKIFAAQQQAQFEWEQAPVQCVLPNVLRTWTWGKGFLVGIDGPGNPVQKDWDWDQPDPVVSHTDQKIWIAGNPPSHTFWIDGVVCHRMIIGTPVGTPDDTDDDDLLLHEYACVLRTDPPRDDRDPNYHYYVHDDPDDSQRSCVVVVNGHD

Nearest PDB structures (foldseek):
  3fac-assembly6_F  TM=8.197E-01  e=1.223E-06  Cereibacter sphaeroides 2.4.1
  8c6j-assembly1_j  TM=5.214E-01  e=6.236E-03  Homo sapiens
  9fmd-assembly1_56  TM=6.148E-01  e=3.655E-02  Homo sapiens
  6r0v-assembly3_C  TM=5.498E-01  e=5.682E-01  Magnetospirillum gryphiswaldense MSR-1
  8ou4-assembly3_C  TM=5.406E-01  e=9.254E-01  Magnetospirillum gryphiswaldense